Protein AF-A0A6J8D0D2-F1 (afdb_monomer)

Solvent-accessible surface area (backbone atoms only — not comparable to full-atom values): 19415 Å² total; per-residue (Å²): 136,66,62,60,43,76,46,79,57,96,74,31,39,37,37,43,38,50,89,72,22,31,41,38,33,23,39,85,89,65,50,74,74,39,66,35,73,45,71,90,66,38,38,68,46,66,32,66,35,59,50,96,78,53,33,36,35,32,24,18,72,44,24,40,38,39,30,38,71,78,42,77,52,70,49,78,45,41,23,94,81,70,77,41,75,43,37,66,46,58,46,56,42,71,92,75,74,40,79,46,62,59,37,49,76,61,70,66,46,50,72,56,31,11,48,72,39,45,78,69,78,35,92,42,59,27,51,31,31,30,72,77,77,72,39,25,22,23,70,75,53,40,58,52,40,50,69,31,87,92,35,49,85,53,54,70,44,48,41,77,53,52,58,50,52,55,51,52,52,49,50,51,50,52,52,52,53,51,52,54,50,50,52,47,33,52,51,51,57,49,51,57,50,52,52,52,52,50,53,52,54,51,50,43,58,74,69,58,75,58,84,78,68,81,82,76,85,65,88,48,73,67,57,57,50,49,51,51,61,52,40,78,79,38,56,68,46,80,47,80,54,101,88,47,81,46,82,46,78,47,83,76,88,76,86,77,86,75,97,72,83,76,89,75,83,80,78,78,79,76,74,75,73,76,82,77,68,70,95,77,71,74,67,86,79,80,59,90,76,72,48,78,69,44,77,46,76,42,76,88,56,28,35,41,37,36,32,50,74,76,37,28,40,39,37,30,38,81,87,72,48,72,80,49,77,45,70,69,128

Mean predicted aligned error: 17.45 Å

InterPro domains:
  IPR000315 B-box-type zinc finger [PS50119] (109-159)
  IPR011042 Six-bladed beta-propeller, TolB-like [G3DSA:2.120.10.30] (6-117)

Radius of gyration: 27.31 Å; Cα contacts (8 Å, |Δi|>4): 483; chains: 1; bounding box: 76×48×71 Å

pLDDT: mean 71.62, std 21.64, range [24.62, 98.0]

Nearest PDB structures (foldseek):
  8suc-assembly1_A  TM=7.843E-01  e=1.843E-04  Caenorhabditis elegans
  7nyq-assembly1_A  TM=7.906E-01  e=1.247E-03  Drosophila melanogaster
  1q7f-assembly1_A  TM=8.566E-01  e=2.537E-03  Drosophila melanogaster
  5ex7-assembly1_A  TM=8.634E-01  e=9.413E-03  Drosophila melanogaster
  4zlr-assembly1_A  TM=7.670E-01  e=1.050E-02  Drosophila melanogaster

Structure (mmCIF, N/CA/C/O backbone):
data_AF-A0A6J8D0D2-F1
#
_entry.id   AF-A0A6J8D0D2-F1
#
loop_
_atom_site.group_PDB
_atom_site.id
_atom_site.type_symbol
_atom_site.label_atom_id
_atom_site.label_alt_id
_atom_site.label_comp_id
_atom_site.label_asym_id
_atom_site.label_entity_id
_atom_site.label_seq_id
_atom_site.pdbx_PDB_ins_code
_atom_site.Cartn_x
_atom_site.Cartn_y
_atom_site.Cartn_z
_atom_site.occupancy
_atom_site.B_iso_or_equiv
_atom_site.auth_seq_id
_atom_site.auth_comp_id
_atom_site.auth_asym_id
_atom_site.auth_atom_id
_atom_site.pdbx_PDB_model_num
ATOM 1 N N . MET A 1 1 ? 14.704 12.965 14.540 1.00 38.34 1 MET A N 1
ATOM 2 C CA . MET A 1 1 ? 13.527 13.060 13.659 1.00 38.34 1 MET A CA 1
ATOM 3 C C . MET A 1 1 ? 12.861 11.703 13.740 1.00 38.34 1 MET A C 1
ATOM 5 O O . MET A 1 1 ? 13.563 10.720 13.547 1.00 38.34 1 MET A O 1
ATOM 9 N N . ILE A 1 2 ? 11.623 11.641 14.224 1.00 42.44 2 ILE A N 1
ATOM 10 C CA . ILE A 1 2 ? 10.897 10.383 14.420 1.00 42.44 2 ILE A CA 1
ATOM 11 C C . ILE A 1 2 ? 9.867 10.340 13.309 1.00 42.44 2 ILE A C 1
ATOM 13 O O . ILE A 1 2 ? 8.959 11.167 13.318 1.00 42.44 2 ILE A O 1
ATOM 17 N N . ASP A 1 3 ? 10.047 9.419 12.371 1.00 53.81 3 ASP A N 1
ATOM 18 C CA . ASP A 1 3 ? 9.077 9.177 11.314 1.00 53.81 3 ASP A CA 1
ATOM 19 C C . ASP A 1 3 ? 8.077 8.139 11.826 1.00 53.81 3 ASP A C 1
ATOM 21 O O . ASP A 1 3 ? 8.416 6.973 12.041 1.00 53.81 3 ASP A O 1
ATOM 25 N N . LEU A 1 4 ? 6.862 8.601 12.121 1.00 55.66 4 LEU A N 1
ATOM 26 C CA . LEU A 1 4 ? 5.744 7.763 12.547 1.00 55.66 4 LEU A CA 1
ATOM 27 C C . LEU A 1 4 ? 4.745 7.688 11.396 1.00 55.66 4 LEU A C 1
ATOM 29 O O . LEU A 1 4 ? 4.073 8.670 11.083 1.00 55.66 4 LEU A O 1
ATOM 33 N N . GLU A 1 5 ? 4.617 6.506 10.801 1.00 70.19 5 GLU A N 1
ATOM 34 C CA . GLU A 1 5 ? 3.579 6.227 9.817 1.00 70.19 5 GLU A CA 1
ATOM 35 C C . GLU A 1 5 ? 2.438 5.423 10.410 1.00 70.19 5 GLU A C 1
ATOM 37 O O . GLU A 1 5 ? 2.649 4.551 11.255 1.00 70.19 5 GLU A O 1
ATOM 42 N N . TYR A 1 6 ? 1.227 5.703 9.924 1.00 69.38 6 TYR A N 1
ATOM 43 C CA . TYR A 1 6 ? 0.007 5.064 10.388 1.00 69.38 6 TYR A CA 1
ATOM 44 C C . TYR A 1 6 ? -0.839 4.567 9.221 1.00 69.38 6 TYR A C 1
ATOM 46 O O . TYR A 1 6 ? -0.943 5.230 8.189 1.00 69.38 6 TYR A O 1
ATOM 54 N N . LEU A 1 7 ? -1.519 3.440 9.427 1.00 75.25 7 LEU A N 1
ATOM 55 C CA . LEU A 1 7 ? -2.553 2.943 8.524 1.00 75.25 7 LEU A CA 1
ATOM 56 C C . LEU A 1 7 ? -3.766 2.448 9.312 1.00 75.25 7 LEU A C 1
ATOM 58 O O . LEU A 1 7 ? -3.623 1.832 10.369 1.00 75.25 7 LEU A O 1
ATOM 62 N N . CYS A 1 8 ? -4.961 2.703 8.783 1.00 68.81 8 CYS A N 1
ATOM 63 C CA . CYS A 1 8 ? -6.226 2.302 9.385 1.00 68.81 8 CYS A CA 1
ATOM 64 C C . CYS A 1 8 ? -6.958 1.293 8.494 1.00 68.81 8 CYS A C 1
ATOM 66 O O . CYS A 1 8 ? -7.389 1.645 7.398 1.00 68.81 8 CYS A O 1
ATOM 68 N N . ILE A 1 9 ? -7.145 0.066 8.988 1.00 76.31 9 ILE A N 1
ATOM 69 C CA . ILE A 1 9 ? -7.924 -0.999 8.334 1.00 76.31 9 ILE A CA 1
ATOM 70 C C . ILE A 1 9 ? -8.725 -1.746 9.410 1.00 76.31 9 ILE A C 1
ATOM 72 O O . ILE A 1 9 ? -8.215 -1.974 10.502 1.00 76.31 9 ILE A O 1
ATOM 76 N N . GLU A 1 10 ? -9.985 -2.106 9.124 1.00 76.75 10 GLU A N 1
ATOM 77 C CA . GLU A 1 10 ? -10.834 -2.948 10.000 1.00 76.75 10 GLU A CA 1
ATOM 78 C C . GLU A 1 10 ? -10.896 -2.508 11.472 1.00 76.75 10 GLU A C 1
ATOM 80 O O . GLU A 1 10 ? -10.834 -3.306 12.406 1.00 76.75 10 GLU A O 1
ATOM 85 N N . TYR A 1 11 ? -11.032 -1.207 11.690 1.00 83.81 11 TYR A N 1
ATOM 86 C CA . TYR A 1 11 ? -11.075 -0.603 13.019 1.00 83.81 11 TYR A CA 1
ATOM 87 C C . TYR A 1 11 ? -9.807 -0.740 13.874 1.00 83.81 11 TYR A C 1
ATOM 89 O O . TYR A 1 11 ? -9.851 -0.610 15.100 1.00 83.81 11 TYR A O 1
ATOM 97 N N . LYS A 1 12 ? -8.666 -0.981 13.230 1.00 91.06 12 LYS A N 1
ATOM 98 C CA . LYS A 1 12 ? -7.355 -1.047 13.870 1.00 91.06 12 LYS A CA 1
ATOM 99 C C . LYS A 1 12 ? -6.440 0.021 13.300 1.00 91.06 12 LYS A C 1
ATOM 101 O O . LYS A 1 12 ? -6.485 0.325 12.107 1.00 91.06 12 LYS A O 1
ATOM 106 N N . ILE A 1 13 ? -5.590 0.558 14.165 1.00 91.44 13 ILE A N 1
ATOM 107 C CA . ILE A 1 13 ? -4.511 1.470 13.799 1.00 91.44 13 ILE A CA 1
ATOM 108 C C . ILE A 1 13 ? -3.214 0.675 13.841 1.00 91.44 13 ILE A C 1
ATOM 110 O O . ILE A 1 13 ? -2.901 0.051 14.853 1.00 91.44 13 ILE A O 1
ATOM 114 N N . TYR A 1 14 ? -2.448 0.717 12.763 1.00 93.25 14 TYR A N 1
ATOM 115 C CA . TYR A 1 14 ? -1.114 0.137 12.694 1.00 93.25 14 TYR A CA 1
ATOM 116 C C . TYR A 1 14 ? -0.093 1.261 12.645 1.00 93.25 14 TYR A C 1
ATOM 118 O O . TYR A 1 14 ? -0.321 2.234 11.931 1.00 93.25 14 TYR A O 1
ATOM 126 N N . ALA A 1 15 ? 0.997 1.138 13.400 1.00 92.81 15 ALA A N 1
ATOM 127 C CA . ALA A 1 15 ? 2.032 2.160 13.478 1.00 92.81 15 ALA A CA 1
ATOM 128 C C . ALA A 1 15 ? 3.436 1.555 13.476 1.00 92.81 15 ALA A C 1
ATOM 130 O O . ALA A 1 15 ? 3.666 0.519 14.110 1.00 92.81 15 ALA A O 1
ATOM 131 N N . THR A 1 16 ? 4.376 2.232 12.819 1.00 93.94 16 THR A N 1
ATOM 132 C CA . THR A 1 16 ? 5.816 1.954 12.926 1.00 93.94 16 THR A CA 1
ATOM 133 C C . THR A 1 16 ? 6.474 2.945 13.873 1.00 93.94 16 THR A C 1
ATOM 135 O O . THR A 1 16 ? 6.308 4.150 13.714 1.00 93.94 16 THR A O 1
ATOM 138 N N . ASP A 1 17 ? 7.267 2.452 14.816 1.00 91.25 17 ASP A N 1
ATOM 139 C CA . ASP A 1 17 ? 8.085 3.267 15.706 1.00 91.25 17 ASP A CA 1
ATOM 140 C C . ASP A 1 17 ? 9.564 3.049 15.384 1.00 91.25 17 ASP A C 1
ATOM 142 O O . ASP A 1 17 ? 10.173 2.060 15.797 1.00 91.25 17 ASP A O 1
ATOM 146 N N . TYR A 1 18 ? 10.130 3.998 14.635 1.00 87.06 18 TYR A N 1
ATOM 147 C CA . TYR A 1 18 ? 11.541 4.003 14.252 1.00 87.06 18 TYR A CA 1
ATOM 148 C C . TYR A 1 18 ? 12.486 4.035 15.462 1.00 87.06 18 TYR A C 1
ATOM 150 O O . TYR A 1 18 ? 13.587 3.506 15.393 1.00 87.06 18 TYR A O 1
ATOM 158 N N . SER A 1 19 ? 12.098 4.682 16.567 1.00 87.75 19 SER A N 1
ATOM 159 C CA . SER A 1 19 ? 13.010 4.865 17.710 1.00 87.75 19 SER A CA 1
ATOM 160 C C . SER A 1 19 ? 13.153 3.598 18.544 1.00 87.75 19 SER A C 1
ATOM 162 O O . SER A 1 19 ? 14.180 3.396 19.184 1.00 87.75 19 SER A O 1
ATOM 164 N N . ASN A 1 20 ? 12.105 2.780 18.555 1.00 90.81 20 ASN A N 1
ATOM 165 C CA . ASN A 1 20 ? 12.001 1.583 19.377 1.00 90.81 20 ASN A CA 1
ATOM 166 C C . ASN A 1 20 ? 12.073 0.283 18.558 1.00 90.81 20 ASN A C 1
ATOM 168 O O . ASN A 1 20 ? 11.777 -0.779 19.115 1.00 90.81 20 ASN A O 1
ATOM 172 N N . ASP A 1 21 ? 12.397 0.376 17.260 1.00 92.94 21 ASP A N 1
ATOM 173 C CA . ASP A 1 21 ? 12.402 -0.729 16.294 1.00 92.94 21 ASP A CA 1
ATOM 174 C C . ASP A 1 21 ? 11.161 -1.626 16.463 1.00 92.94 21 ASP A C 1
ATOM 176 O O . ASP A 1 21 ? 11.255 -2.840 16.679 1.00 92.94 21 ASP A O 1
ATOM 180 N N . ALA A 1 22 ? 9.975 -1.005 16.454 1.00 95.44 22 ALA A N 1
ATOM 181 C CA . ALA A 1 22 ? 8.720 -1.669 16.793 1.00 95.44 22 ALA A CA 1
ATOM 182 C C . ALA A 1 22 ? 7.611 -1.400 15.773 1.00 95.44 22 ALA A C 1
ATOM 184 O O . ALA A 1 22 ? 7.497 -0.316 15.205 1.00 95.44 22 ALA A O 1
ATOM 185 N N . VAL A 1 23 ? 6.734 -2.387 15.599 1.00 95.94 23 VAL A N 1
ATOM 186 C CA . VAL A 1 23 ? 5.464 -2.238 14.880 1.00 95.94 23 VAL A CA 1
ATOM 187 C C . VAL A 1 23 ? 4.342 -2.570 15.846 1.00 95.94 23 VAL A C 1
ATOM 189 O O . VAL A 1 23 ? 4.360 -3.624 16.484 1.00 95.94 23 VAL A O 1
ATOM 192 N N . SER A 1 24 ? 3.369 -1.679 15.973 1.00 95.69 24 SER A N 1
ATOM 193 C CA . SER A 1 24 ? 2.295 -1.809 16.955 1.00 95.69 24 SER A CA 1
ATOM 194 C C . SER A 1 24 ? 0.933 -1.757 16.277 1.00 95.69 24 SER A C 1
ATOM 196 O O . SER A 1 24 ? 0.727 -1.003 15.327 1.00 95.69 24 SER A O 1
ATOM 198 N N . CYS A 1 25 ? -0.008 -2.542 16.793 1.00 95.50 25 CYS A N 1
ATOM 199 C CA . CYS A 1 25 ? -1.412 -2.498 16.415 1.00 95.50 25 CYS A CA 1
ATOM 200 C C . CYS A 1 25 ? -2.242 -2.030 17.608 1.00 95.50 25 CYS A C 1
ATOM 202 O O . CYS A 1 25 ? -2.084 -2.537 18.721 1.00 95.50 25 CYS A O 1
ATOM 204 N N . TYR A 1 26 ? -3.145 -1.088 17.371 1.00 92.81 26 TYR A N 1
ATOM 205 C CA . TYR A 1 26 ? -4.005 -0.480 18.372 1.00 92.81 26 TYR A CA 1
ATOM 206 C C . TYR A 1 26 ? -5.471 -0.587 17.961 1.00 92.81 26 TYR A C 1
ATOM 208 O O . TYR A 1 26 ? -5.818 -0.623 16.782 1.00 92.81 26 TYR A O 1
ATOM 216 N N . THR A 1 27 ? -6.334 -0.579 18.965 1.00 90.25 27 THR A N 1
ATOM 217 C CA . THR A 1 27 ? -7.742 -0.189 18.822 1.00 90.25 27 THR A CA 1
ATOM 218 C C . THR A 1 27 ? -7.864 1.318 18.571 1.00 90.25 27 THR A C 1
ATOM 220 O O . THR A 1 27 ? -6.919 2.070 18.826 1.00 90.25 27 THR A O 1
ATOM 223 N N . PHE A 1 28 ? -9.035 1.790 18.138 1.00 82.88 28 PHE A N 1
ATOM 224 C CA . PHE A 1 28 ? -9.296 3.230 18.013 1.00 82.88 28 PHE A CA 1
ATOM 225 C C . PHE A 1 28 ? -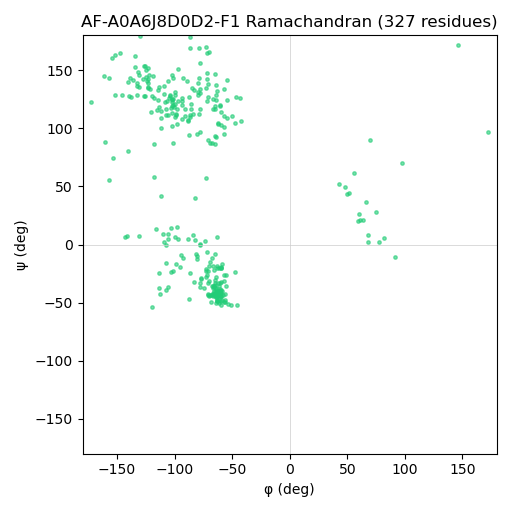9.302 3.981 19.343 1.00 82.88 28 PHE A C 1
ATOM 227 O O . PHE A 1 28 ? -9.049 5.182 19.370 1.00 82.88 28 PHE A O 1
ATOM 234 N N . GLU A 1 29 ? -9.533 3.280 20.449 1.00 86.12 29 GLU A N 1
ATOM 235 C CA . GLU A 1 29 ? -9.423 3.834 21.795 1.00 86.12 29 GLU A CA 1
ATOM 236 C C . GLU A 1 29 ? -7.959 3.954 22.257 1.00 86.12 29 GLU A C 1
ATOM 238 O O . GLU A 1 29 ? -7.705 4.395 23.379 1.00 86.12 29 GLU A O 1
ATOM 243 N N . GLY A 1 30 ? -6.991 3.559 21.420 1.00 83.31 30 GLY A N 1
ATOM 244 C CA . GLY A 1 30 ? -5.557 3.617 21.703 1.00 83.31 30 GLY A CA 1
ATOM 245 C C . GLY A 1 30 ? -5.032 2.451 22.543 1.00 83.31 30 GLY A C 1
ATOM 246 O O . GLY A 1 30 ? -3.860 2.435 22.914 1.00 83.31 30 GLY A O 1
ATOM 247 N N . LYS A 1 31 ? -5.859 1.440 22.843 1.00 91.38 31 LYS A N 1
ATOM 248 C CA . LYS A 1 31 ? -5.394 0.215 23.510 1.00 91.38 31 LYS A CA 1
ATOM 249 C C . LYS A 1 31 ? -4.545 -0.611 22.546 1.00 91.38 31 LYS A C 1
ATOM 251 O O . LYS A 1 31 ? -5.027 -0.959 21.469 1.00 91.38 31 LYS A O 1
ATOM 256 N N . ILE A 1 32 ? -3.332 -0.970 22.967 1.00 94.25 32 ILE A N 1
ATOM 257 C CA . ILE A 1 32 ? -2.440 -1.876 22.231 1.00 94.25 32 ILE A CA 1
ATOM 258 C C . ILE A 1 32 ? -3.086 -3.265 22.149 1.00 94.25 32 ILE A C 1
ATOM 260 O O . ILE A 1 32 ? -3.428 -3.862 23.171 1.00 94.25 32 ILE A O 1
ATOM 264 N N . LEU A 1 33 ? -3.248 -3.772 20.928 1.00 95.31 33 LEU A N 1
ATOM 265 C CA . LEU A 1 33 ? -3.683 -5.139 20.640 1.00 95.31 33 LEU A CA 1
ATOM 266 C C . LEU A 1 33 ? -2.487 -6.090 20.594 1.00 95.31 33 LEU A C 1
ATOM 268 O O . LEU A 1 33 ? -2.514 -7.149 21.218 1.00 95.31 33 LEU A O 1
ATOM 272 N N . TRP A 1 34 ? -1.433 -5.694 19.884 1.00 97.38 34 TRP A N 1
ATOM 273 C CA . TRP A 1 34 ? -0.153 -6.391 19.862 1.00 97.38 34 TRP A CA 1
ATOM 274 C C . TRP A 1 34 ? 0.978 -5.430 19.508 1.00 97.38 34 TRP A C 1
ATOM 276 O O . TRP A 1 34 ? 0.760 -4.364 18.930 1.00 97.38 34 TRP A O 1
ATOM 286 N N . GLN A 1 35 ? 2.198 -5.834 19.852 1.00 96.75 35 GLN A N 1
ATOM 287 C CA . GLN A 1 35 ? 3.420 -5.134 19.492 1.00 96.75 35 GLN A CA 1
ATOM 288 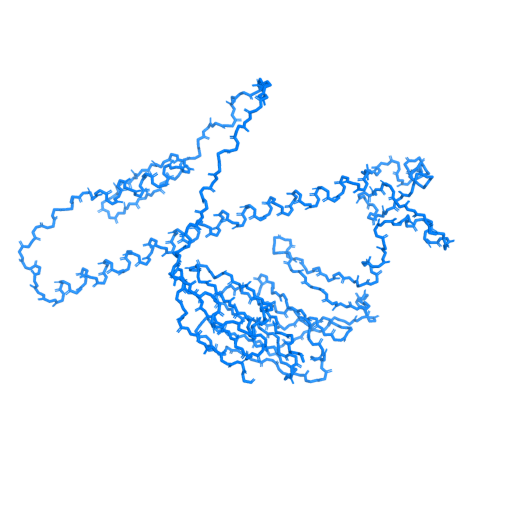C C . GLN A 1 35 ? 4.470 -6.159 19.066 1.00 96.75 35 GLN A C 1
ATOM 290 O O . GLN A 1 35 ? 4.756 -7.105 19.798 1.00 96.75 35 GLN A O 1
ATOM 295 N N . PHE A 1 36 ? 5.034 -5.958 17.881 1.00 96.88 36 PHE A N 1
ATOM 296 C CA . PHE A 1 36 ? 6.119 -6.754 17.336 1.00 96.88 36 PHE A CA 1
ATOM 297 C C . PHE A 1 36 ? 7.429 -5.977 17.485 1.00 96.88 36 PHE A C 1
ATOM 299 O O . PHE A 1 36 ? 7.538 -4.846 17.009 1.00 96.88 36 PHE A O 1
ATOM 306 N N . ARG A 1 37 ? 8.411 -6.581 18.163 1.00 96.12 37 ARG A N 1
ATOM 307 C CA . ARG A 1 37 ? 9.757 -6.026 18.365 1.00 96.12 37 ARG A CA 1
ATOM 308 C C . ARG A 1 37 ? 10.795 -7.036 17.916 1.00 96.12 37 ARG A C 1
ATOM 310 O O . ARG A 1 37 ? 10.768 -8.187 18.349 1.00 96.12 37 ARG A O 1
ATOM 317 N N . ASN A 1 38 ? 11.705 -6.594 17.060 1.00 92.31 38 ASN A N 1
ATOM 318 C CA . ASN A 1 38 ? 12.847 -7.376 16.618 1.00 92.31 38 ASN A CA 1
ATOM 319 C C . ASN A 1 38 ? 13.925 -6.448 16.041 1.00 92.31 38 ASN A C 1
ATOM 321 O O . ASN A 1 38 ? 13.974 -6.223 14.833 1.00 92.31 38 ASN A O 1
ATOM 325 N N . GLU A 1 39 ? 14.806 -5.952 16.909 1.00 87.38 39 GLU A N 1
ATOM 326 C CA . GLU A 1 39 ? 15.893 -5.009 16.578 1.00 87.38 39 GLU A CA 1
ATOM 327 C C . GLU A 1 39 ? 16.823 -5.512 15.460 1.00 87.38 39 GLU A C 1
ATOM 329 O O . GLU A 1 39 ? 17.449 -4.735 14.737 1.00 87.38 39 GLU A O 1
ATOM 334 N N . SER A 1 40 ? 16.932 -6.833 15.282 1.00 89.38 40 SER A N 1
ATOM 335 C CA . SER A 1 40 ? 17.797 -7.393 14.241 1.00 89.38 40 SER A CA 1
ATOM 336 C C . SER A 1 40 ? 17.234 -7.195 12.830 1.00 89.38 40 SER A C 1
ATOM 338 O O . SER A 1 40 ? 18.016 -7.078 11.886 1.00 89.38 40 SER A O 1
ATOM 340 N N . ILE A 1 41 ? 15.906 -7.114 12.695 1.00 91.12 41 ILE A N 1
ATOM 341 C CA . ILE A 1 41 ? 15.201 -7.098 11.404 1.00 91.12 41 ILE A CA 1
ATOM 342 C C . ILE A 1 41 ? 14.525 -5.745 11.156 1.00 91.12 41 ILE A C 1
ATOM 344 O O . ILE A 1 41 ? 14.545 -5.247 10.036 1.00 91.12 41 ILE A O 1
ATOM 348 N N . LEU A 1 42 ? 13.970 -5.113 12.193 1.00 91.44 42 LEU A N 1
ATOM 349 C CA . LEU A 1 42 ? 13.217 -3.857 12.105 1.00 91.44 42 LEU A CA 1
ATOM 350 C C . LEU A 1 42 ? 14.122 -2.617 12.068 1.00 91.44 42 LEU A C 1
ATOM 352 O O . LEU A 1 42 ? 13.814 -1.602 12.678 1.00 91.44 42 LEU A O 1
ATOM 356 N N . LYS A 1 43 ? 15.240 -2.679 11.342 1.00 89.12 43 LYS A N 1
ATOM 357 C CA . LYS A 1 43 ? 16.155 -1.540 11.223 1.00 89.12 43 LYS A CA 1
ATOM 358 C C . LYS A 1 43 ? 15.629 -0.542 10.210 1.00 89.12 43 LYS A C 1
ATOM 360 O O . LYS A 1 43 ? 15.391 -0.907 9.061 1.00 89.12 43 LYS A O 1
ATOM 365 N N . CYS A 1 44 ? 15.548 0.720 10.611 1.00 87.06 44 CYS A N 1
ATOM 366 C CA . CYS A 1 44 ? 15.111 1.820 9.757 1.00 87.06 44 CYS A CA 1
ATOM 367 C C . CYS A 1 44 ? 13.728 1.579 9.139 1.00 87.06 44 CYS A C 1
ATOM 369 O O . CYS A 1 44 ? 13.609 1.493 7.920 1.00 87.06 44 CYS A O 1
ATOM 371 N N . LEU A 1 45 ? 12.697 1.449 9.977 1.00 88.44 45 LEU A N 1
ATOM 372 C CA . LEU A 1 45 ? 11.315 1.349 9.503 1.00 88.44 45 LEU A CA 1
ATOM 373 C C . LEU A 1 45 ? 10.893 2.643 8.805 1.00 88.44 45 LEU A C 1
ATOM 375 O O . LEU A 1 45 ? 11.065 3.719 9.373 1.00 88.44 45 LEU A O 1
ATOM 379 N N . ILE A 1 46 ? 10.361 2.539 7.584 1.00 88.19 46 ILE A N 1
ATOM 380 C CA . ILE A 1 46 ? 9.989 3.723 6.788 1.00 88.19 46 ILE A CA 1
ATOM 381 C C . ILE A 1 46 ? 8.500 3.730 6.466 1.00 88.19 46 ILE A C 1
ATOM 383 O O . ILE A 1 46 ? 7.839 4.731 6.720 1.00 88.19 46 ILE A O 1
ATOM 387 N N . ARG A 1 47 ? 7.984 2.642 5.877 1.00 92.81 47 ARG A N 1
ATOM 388 C CA . ARG A 1 47 ? 6.607 2.559 5.377 1.00 92.81 47 ARG A CA 1
ATOM 389 C C . ARG A 1 47 ? 5.841 1.380 5.917 1.00 92.81 47 ARG A C 1
ATOM 391 O O . ARG A 1 47 ? 6.434 0.339 6.193 1.00 92.81 47 ARG A O 1
ATOM 398 N N . ILE A 1 48 ? 4.520 1.532 5.972 1.00 95.44 48 ILE A N 1
ATOM 399 C CA . ILE A 1 48 ? 3.582 0.486 6.375 1.00 95.44 48 ILE A CA 1
ATOM 400 C C . ILE A 1 48 ? 2.418 0.343 5.384 1.00 95.44 48 ILE A C 1
ATOM 402 O O . ILE A 1 48 ? 1.814 1.326 4.966 1.00 95.44 48 ILE A O 1
ATOM 406 N N . ALA A 1 49 ? 2.065 -0.894 5.029 1.00 95.75 49 ALA A N 1
ATOM 407 C CA . ALA A 1 49 ? 0.785 -1.224 4.405 1.00 95.75 49 ALA A CA 1
ATOM 408 C C . ALA A 1 49 ? 0.162 -2.453 5.065 1.00 95.75 49 ALA A C 1
ATOM 410 O O . ALA A 1 49 ? 0.845 -3.223 5.734 1.00 95.75 49 ALA A O 1
ATOM 411 N N . VAL A 1 50 ? -1.135 -2.657 4.867 1.00 95.75 50 VAL A N 1
ATOM 412 C CA . VAL A 1 50 ? -1.856 -3.813 5.403 1.00 95.75 50 VAL A CA 1
ATOM 413 C C . VAL A 1 50 ? -2.706 -4.420 4.293 1.00 95.75 50 VAL A C 1
ATOM 415 O O . VAL A 1 50 ? -3.310 -3.681 3.513 1.00 95.75 50 VAL A O 1
ATOM 418 N N . ASP A 1 51 ? -2.706 -5.750 4.190 1.00 95.00 51 ASP A N 1
ATOM 419 C CA . ASP A 1 51 ? -3.506 -6.466 3.194 1.00 95.00 51 ASP A CA 1
ATOM 420 C C . ASP A 1 51 ? -4.941 -6.772 3.652 1.00 95.00 51 ASP A C 1
ATOM 422 O O . ASP A 1 51 ? -5.348 -6.484 4.778 1.00 95.00 51 ASP A O 1
ATOM 426 N N . ASN A 1 52 ? -5.716 -7.399 2.763 1.00 90.25 52 ASN A N 1
ATOM 427 C CA . ASN A 1 52 ? -7.093 -7.816 3.039 1.00 90.25 52 ASN A CA 1
ATOM 428 C C . ASN A 1 52 ? -7.204 -8.936 4.095 1.00 90.25 52 ASN A C 1
ATOM 430 O O . ASN A 1 52 ? -8.306 -9.233 4.538 1.00 90.25 52 ASN A O 1
ATOM 434 N N . ASN A 1 53 ? -6.096 -9.582 4.471 1.00 94.25 53 ASN A N 1
ATOM 435 C CA . ASN A 1 53 ? -6.044 -10.616 5.507 1.00 94.25 53 ASN A CA 1
ATOM 436 C C . ASN A 1 53 ? -5.461 -10.072 6.823 1.00 94.25 53 ASN A C 1
ATOM 438 O O . ASN A 1 53 ? -5.065 -10.853 7.688 1.00 94.25 53 ASN A O 1
ATOM 442 N N . SER A 1 54 ? -5.365 -8.745 6.954 1.00 94.81 54 SER A N 1
ATOM 443 C CA . SER A 1 54 ? -4.742 -8.040 8.074 1.00 94.81 54 SER A CA 1
ATOM 444 C C . SER A 1 54 ? -3.245 -8.348 8.282 1.00 94.81 54 SER A C 1
ATOM 446 O O . SER A 1 54 ? -2.731 -8.135 9.386 1.00 94.81 54 SER A O 1
ATOM 448 N N . ASN A 1 55 ? -2.530 -8.848 7.267 1.00 97.25 55 ASN A N 1
ATOM 449 C CA . ASN A 1 55 ? -1.071 -8.941 7.298 1.00 97.25 55 ASN A CA 1
ATOM 450 C C . ASN A 1 55 ? -0.477 -7.541 7.154 1.00 97.25 55 ASN A C 1
ATOM 452 O O . ASN A 1 55 ? -0.882 -6.775 6.281 1.00 97.25 55 ASN A O 1
ATOM 456 N N . VAL A 1 56 ? 0.507 -7.222 7.986 1.00 97.06 56 VAL A N 1
ATOM 457 C CA . VAL A 1 56 ? 1.154 -5.913 8.035 1.00 97.06 56 VAL A CA 1
ATOM 458 C C . VAL A 1 56 ? 2.501 -5.989 7.338 1.00 97.06 56 VAL A C 1
ATOM 460 O O . VAL A 1 56 ? 3.384 -6.729 7.757 1.00 97.06 56 VAL A O 1
ATOM 463 N N . TYR A 1 57 ? 2.672 -5.203 6.291 1.00 97.06 57 TYR A N 1
ATOM 464 C CA . TYR A 1 57 ? 3.905 -5.091 5.534 1.00 97.06 57 TYR A CA 1
ATOM 465 C C . TYR A 1 57 ? 4.625 -3.822 5.942 1.00 97.06 57 TYR A C 1
ATOM 467 O O . TYR A 1 57 ? 4.054 -2.740 5.845 1.00 97.06 57 TYR A O 1
ATOM 475 N N . VAL A 1 58 ? 5.877 -3.947 6.362 1.00 96.12 58 VAL A N 1
ATOM 476 C CA . VAL A 1 58 ? 6.726 -2.800 6.678 1.00 96.12 58 VAL A CA 1
ATOM 477 C C . VAL A 1 58 ? 7.999 -2.829 5.856 1.00 96.12 58 VAL A C 1
ATOM 479 O O . VAL A 1 58 ? 8.591 -3.892 5.655 1.00 96.12 58 VAL A O 1
ATOM 482 N N . THR A 1 59 ? 8.425 -1.668 5.370 1.00 94.44 59 THR A N 1
ATOM 483 C CA . THR A 1 59 ? 9.758 -1.531 4.785 1.00 94.44 59 THR A CA 1
ATOM 484 C C . THR A 1 59 ? 10.781 -1.306 5.883 1.00 94.44 59 THR A C 1
ATOM 486 O O . THR A 1 59 ? 10.588 -0.475 6.770 1.00 94.44 59 THR A O 1
ATOM 489 N N . ALA A 1 60 ? 11.875 -2.052 5.803 1.00 93.25 60 ALA A N 1
ATOM 490 C CA . ALA A 1 60 ? 13.047 -1.918 6.652 1.00 93.25 60 ALA A CA 1
ATOM 491 C C . ALA A 1 60 ? 14.300 -1.861 5.764 1.00 93.25 60 ALA A C 1
ATOM 493 O O . ALA A 1 60 ? 14.227 -1.947 4.534 1.00 93.25 60 ALA A O 1
ATOM 494 N N . TYR A 1 61 ? 15.477 -1.719 6.370 1.00 89.88 61 TYR A N 1
ATOM 495 C CA . TYR A 1 61 ? 16.739 -1.646 5.642 1.00 89.88 61 TYR A CA 1
ATOM 496 C C . TYR A 1 61 ? 16.926 -2.863 4.715 1.00 89.88 61 TYR A C 1
ATOM 498 O O . TYR A 1 61 ? 17.172 -3.979 5.174 1.00 89.88 61 TYR A O 1
ATOM 506 N N . LYS A 1 62 ? 16.824 -2.629 3.396 1.00 89.94 62 LYS A N 1
ATOM 507 C CA . LYS A 1 62 ? 16.987 -3.625 2.314 1.00 89.94 62 LYS A CA 1
ATOM 508 C C . LYS A 1 62 ? 16.024 -4.819 2.359 1.00 89.94 62 LYS A C 1
ATOM 510 O O . LYS A 1 62 ? 16.309 -5.863 1.768 1.00 89.94 62 LYS A O 1
ATOM 515 N N . CYS A 1 63 ? 14.895 -4.699 3.048 1.00 93.81 63 CYS A N 1
ATOM 516 C CA . CYS A 1 63 ? 13.905 -5.766 3.083 1.00 93.81 63 CYS A CA 1
ATOM 517 C C . CYS A 1 63 ? 12.486 -5.242 3.303 1.00 93.81 63 CYS A C 1
ATOM 519 O O . CYS A 1 63 ? 12.265 -4.1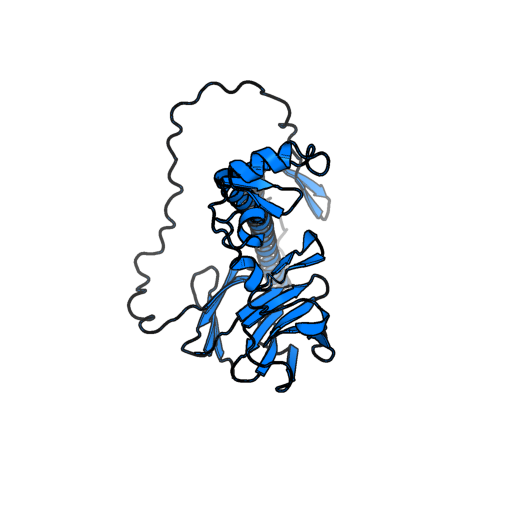10 3.734 1.00 93.81 63 CYS A O 1
ATOM 521 N N . VAL A 1 64 ? 11.518 -6.102 3.005 1.00 95.50 64 VAL A N 1
ATOM 522 C CA . VAL A 1 64 ? 10.123 -5.933 3.409 1.00 95.50 64 VAL A CA 1
ATOM 523 C C . VAL A 1 64 ? 9.785 -7.039 4.392 1.00 95.50 64 VAL A C 1
ATOM 525 O O . VAL A 1 64 ? 10.127 -8.200 4.173 1.00 95.50 64 VAL A O 1
ATOM 528 N N . ILE A 1 65 ? 9.107 -6.697 5.478 1.00 96.69 65 ILE A N 1
ATOM 529 C CA . ILE A 1 65 ? 8.715 -7.648 6.515 1.00 96.69 65 ILE A CA 1
ATOM 530 C C . ILE A 1 65 ? 7.196 -7.725 6.520 1.00 96.69 65 ILE A C 1
ATOM 532 O O . ILE A 1 65 ? 6.524 -6.713 6.668 1.00 96.69 65 ILE A O 1
ATOM 536 N N . CYS A 1 66 ? 6.663 -8.930 6.366 1.00 97.38 66 CYS A N 1
ATOM 537 C CA . CYS A 1 66 ? 5.248 -9.238 6.511 1.00 97.38 66 CYS A CA 1
ATOM 538 C C . CYS A 1 66 ? 5.011 -9.835 7.897 1.00 97.38 66 CYS A C 1
ATOM 540 O O . CYS A 1 66 ? 5.420 -10.965 8.160 1.00 97.38 66 CYS A O 1
ATOM 542 N N . ILE A 1 67 ? 4.352 -9.089 8.771 1.00 98.00 67 ILE 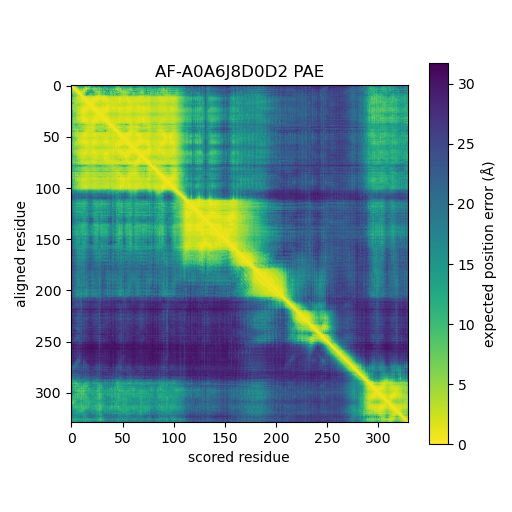A N 1
ATOM 543 C CA . ILE A 1 67 ? 3.929 -9.497 10.108 1.00 98.00 67 ILE A CA 1
ATOM 544 C C . ILE A 1 67 ? 2.491 -10.012 10.001 1.00 98.00 67 ILE A C 1
ATOM 546 O O . ILE A 1 67 ? 1.615 -9.327 9.476 1.00 98.00 67 ILE A O 1
ATOM 550 N N . TYR A 1 68 ? 2.243 -11.227 10.481 1.00 97.06 68 TYR A N 1
ATOM 551 C CA . TYR A 1 68 ? 0.905 -11.824 10.444 1.00 97.06 68 TYR A CA 1
ATOM 552 C C . TYR A 1 68 ? -0.041 -11.147 11.457 1.00 97.06 68 TYR A C 1
ATOM 554 O O . TYR A 1 68 ? 0.427 -10.476 12.380 1.00 97.06 68 TYR A O 1
ATOM 562 N N . PRO A 1 69 ? -1.372 -11.341 11.354 1.00 95.31 69 PRO A N 1
ATOM 563 C CA . PRO A 1 69 ? -2.357 -10.578 12.128 1.00 95.31 69 PRO A CA 1
ATOM 564 C C . PRO A 1 69 ? -2.243 -10.731 13.649 1.00 95.31 69 PRO A C 1
ATOM 566 O O . PRO A 1 69 ? -2.760 -9.897 14.392 1.00 95.31 69 PRO A O 1
ATOM 569 N N . ASP A 1 70 ? -1.589 -11.803 14.110 1.00 94.94 70 ASP A N 1
ATOM 570 C CA . ASP A 1 70 ? -1.339 -12.079 15.525 1.00 94.94 70 ASP A CA 1
ATOM 571 C C . ASP A 1 70 ? -0.151 -11.296 16.109 1.00 94.94 70 ASP A C 1
ATOM 573 O O . ASP A 1 70 ? 0.051 -11.324 17.324 1.00 94.94 70 ASP A O 1
ATOM 577 N N . GLY A 1 71 ? 0.641 -10.625 15.265 1.00 94.25 71 GLY A N 1
ATOM 578 C CA . GLY A 1 71 ? 1.846 -9.901 15.662 1.00 94.25 71 GLY A CA 1
ATOM 579 C C . GLY A 1 71 ? 2.993 -10.796 16.145 1.00 94.25 71 GLY A C 1
ATOM 580 O O . GLY A 1 71 ? 3.969 -10.280 16.683 1.00 94.25 71 GLY A O 1
ATOM 581 N N . LYS A 1 72 ? 2.892 -12.127 16.010 1.00 94.00 72 LYS A N 1
ATOM 582 C CA . LYS A 1 72 ? 3.873 -13.095 16.543 1.00 94.00 72 LYS A CA 1
ATOM 583 C C . LYS A 1 72 ? 4.715 -13.730 15.455 1.00 94.00 72 LYS A C 1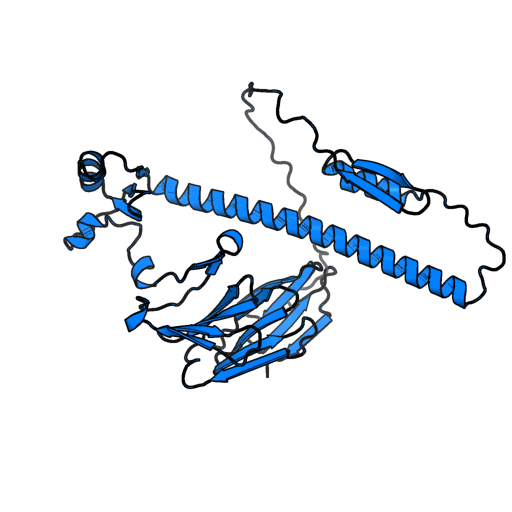
ATOM 585 O O . LYS A 1 72 ? 5.899 -13.991 15.661 1.00 94.00 72 LYS A O 1
ATOM 590 N N . LYS A 1 73 ? 4.099 -14.033 14.316 1.00 95.94 73 LYS A N 1
ATOM 591 C CA . LYS A 1 73 ? 4.792 -14.614 13.167 1.00 95.94 73 LYS A CA 1
ATOM 592 C C . LYS A 1 73 ? 5.152 -13.515 12.180 1.00 95.94 73 LYS A C 1
ATOM 594 O O . LYS A 1 73 ? 4.415 -12.543 12.025 1.00 95.94 73 LYS A O 1
ATOM 599 N N . PHE A 1 74 ? 6.230 -13.728 11.437 1.00 97.12 74 PHE A N 1
ATOM 600 C CA . PHE A 1 74 ? 6.592 -12.856 10.330 1.00 97.12 74 PHE A CA 1
ATOM 601 C C . PHE A 1 74 ? 7.290 -13.630 9.208 1.00 97.12 74 PHE A C 1
ATOM 603 O O . PHE A 1 74 ? 7.737 -14.765 9.392 1.00 97.12 74 PHE A O 1
ATOM 610 N N . LYS A 1 75 ? 7.368 -13.002 8.039 1.00 96.88 75 LYS A N 1
ATOM 611 C CA . LYS A 1 75 ? 8.155 -13.428 6.883 1.00 96.88 75 LYS A CA 1
ATOM 612 C C . LYS A 1 75 ? 8.937 -12.225 6.361 1.00 96.88 75 LYS A C 1
ATOM 614 O O . LYS A 1 75 ? 8.380 -11.135 6.279 1.00 96.88 75 LYS A O 1
ATOM 619 N N . THR A 1 76 ? 10.189 -12.433 5.979 1.00 95.81 76 THR A N 1
ATOM 620 C CA . THR A 1 76 ? 11.034 -11.391 5.380 1.00 95.81 76 THR A CA 1
ATOM 621 C C . THR A 1 76 ? 11.187 -11.641 3.883 1.00 95.81 76 THR A C 1
ATOM 623 O O . THR A 1 76 ? 11.330 -12.789 3.463 1.00 95.81 76 THR A O 1
ATOM 626 N N . PHE A 1 77 ? 11.157 -10.562 3.107 1.00 93.94 77 PHE A N 1
ATOM 627 C CA . PHE A 1 77 ? 11.501 -10.506 1.691 1.00 93.94 77 PHE A CA 1
ATOM 628 C C . PHE A 1 77 ? 12.784 -9.684 1.561 1.00 93.94 77 PHE A C 1
ATOM 630 O O . PHE A 1 77 ? 12.808 -8.508 1.928 1.00 93.94 77 PHE A O 1
ATOM 637 N N . GLU A 1 78 ? 13.868 -10.312 1.123 1.00 90.00 78 GLU A N 1
ATOM 638 C CA . GLU A 1 78 ? 15.218 -9.750 1.142 1.00 90.00 78 GLU A CA 1
ATOM 639 C C . GLU A 1 78 ? 15.638 -9.246 -0.234 1.00 90.00 78 GLU A C 1
ATOM 641 O O . GLU A 1 78 ? 15.409 -9.901 -1.249 1.00 90.00 78 GLU A O 1
ATOM 646 N N . ALA A 1 79 ? 16.376 -8.137 -0.250 1.00 79.31 79 ALA A N 1
ATOM 647 C CA . ALA A 1 79 ? 16.947 -7.553 -1.456 1.00 79.31 79 ALA A CA 1
ATOM 648 C C . ALA A 1 79 ? 17.630 -8.555 -2.402 1.00 79.31 79 ALA A C 1
ATOM 650 O O . ALA A 1 79 ? 17.305 -8.645 -3.585 1.00 79.31 79 ALA A O 1
ATOM 651 N N . SER A 1 80 ? 18.547 -9.361 -1.868 1.00 79.56 80 SER A N 1
ATOM 652 C CA . SER A 1 80 ? 19.378 -10.266 -2.667 1.00 79.56 80 SER A CA 1
ATOM 653 C C . SER A 1 80 ? 18.637 -11.481 -3.228 1.00 79.56 80 SER A C 1
ATOM 655 O O . SER A 1 80 ? 19.126 -12.084 -4.181 1.00 79.56 80 SER A O 1
ATOM 657 N N . LYS A 1 81 ? 17.496 -11.863 -2.645 1.00 88.00 81 LYS A N 1
ATOM 658 C CA . LYS A 1 81 ? 16.744 -13.067 -3.037 1.00 88.00 81 LYS A CA 1
ATOM 659 C C . LYS A 1 81 ? 15.479 -12.737 -3.812 1.00 88.00 81 LYS A C 1
ATOM 661 O O . LYS A 1 81 ? 15.138 -13.459 -4.742 1.00 88.00 81 LYS A O 1
ATOM 666 N N . ASP A 1 82 ? 14.815 -11.651 -3.433 1.00 88.00 82 ASP A N 1
ATOM 667 C CA . ASP A 1 82 ? 13.502 -11.267 -3.947 1.00 88.00 82 ASP A CA 1
ATOM 668 C C . ASP A 1 82 ? 13.575 -10.088 -4.934 1.00 88.00 82 ASP A C 1
ATOM 670 O O . ASP A 1 82 ? 12.544 -9.613 -5.403 1.00 88.00 82 ASP A O 1
ATOM 674 N N . GLY A 1 83 ? 14.783 -9.621 -5.278 1.00 84.81 83 GLY A N 1
ATOM 675 C CA . GLY A 1 83 ? 14.994 -8.590 -6.299 1.00 84.81 83 GLY A CA 1
ATOM 676 C C . GLY A 1 83 ? 14.625 -7.174 -5.852 1.00 84.81 83 GLY A C 1
ATOM 677 O O . GLY A 1 83 ? 14.247 -6.355 -6.683 1.00 84.81 83 GLY A O 1
ATOM 678 N N . LEU A 1 84 ? 14.713 -6.886 -4.552 1.00 85.50 84 LEU A N 1
ATOM 679 C CA . LEU A 1 84 ? 14.548 -5.532 -4.010 1.00 85.50 84 LEU A CA 1
ATOM 680 C C . LEU A 1 84 ? 15.936 -4.873 -3.915 1.00 85.50 84 LEU A C 1
ATOM 682 O O . LEU A 1 84 ? 16.895 -5.553 -3.569 1.00 85.50 84 LEU A O 1
ATOM 686 N N . SER A 1 85 ? 16.097 -3.574 -4.169 1.00 82.44 85 SER A N 1
ATOM 687 C CA . SER A 1 85 ? 17.393 -2.901 -3.944 1.00 82.44 85 SER A CA 1
ATOM 688 C C . SER A 1 85 ? 17.326 -1.881 -2.805 1.00 82.44 85 SER A C 1
ATOM 690 O O . SER A 1 85 ? 18.192 -1.889 -1.924 1.00 82.44 85 SER A O 1
ATOM 692 N N . ASP A 1 86 ? 16.259 -1.080 -2.743 1.00 85.12 86 ASP A N 1
ATOM 693 C CA . ASP A 1 86 ? 16.034 -0.076 -1.691 1.00 85.12 86 ASP A CA 1
ATOM 694 C C . ASP A 1 86 ? 14.522 0.182 -1.508 1.00 85.12 86 ASP A C 1
ATOM 696 O O . ASP A 1 86 ? 14.006 1.208 -1.967 1.00 85.12 86 ASP A O 1
ATOM 700 N N . PRO A 1 87 ? 13.772 -0.749 -0.878 1.00 87.94 87 PRO A N 1
ATOM 701 C CA . PRO A 1 87 ? 12.323 -0.638 -0.754 1.00 87.94 87 PRO A CA 1
ATOM 702 C C . PRO A 1 87 ? 11.961 0.474 0.238 1.00 87.94 87 PRO A C 1
ATOM 704 O O . PRO A 1 87 ? 11.842 0.247 1.436 1.00 87.94 87 PRO A O 1
ATOM 707 N N . LYS A 1 88 ? 11.798 1.703 -0.252 1.00 87.25 88 LYS A N 1
ATOM 708 C CA . LYS A 1 88 ? 11.432 2.873 0.571 1.00 87.25 88 LYS A CA 1
ATOM 709 C C . LYS A 1 88 ? 9.961 3.225 0.527 1.00 87.25 88 LYS A C 1
ATOM 711 O O . LYS A 1 88 ? 9.503 3.994 1.362 1.00 87.25 88 LYS A O 1
ATOM 716 N N . ALA A 1 89 ? 9.244 2.705 -0.457 1.00 89.12 89 ALA A N 1
ATOM 717 C CA . ALA A 1 89 ? 7.820 2.905 -0.622 1.00 89.12 89 ALA A CA 1
ATOM 718 C C . ALA A 1 89 ? 7.121 1.552 -0.695 1.00 89.12 89 ALA A C 1
ATOM 720 O O . ALA A 1 89 ? 7.708 0.548 -1.101 1.00 89.12 89 ALA A O 1
ATOM 721 N N . LEU A 1 90 ? 5.878 1.525 -0.234 1.00 91.62 90 LEU A N 1
ATOM 722 C CA . LEU A 1 90 ? 5.098 0.307 -0.149 1.00 91.62 90 LEU A CA 1
ATOM 723 C C . LEU A 1 90 ? 3.625 0.678 -0.277 1.00 91.62 90 LEU A C 1
ATOM 725 O O . LEU A 1 90 ? 3.146 1.591 0.392 1.00 91.62 90 LEU A O 1
ATOM 729 N N . HIS A 1 91 ? 2.926 0.005 -1.183 1.00 91.12 91 HIS A N 1
ATOM 730 C CA . HIS A 1 91 ? 1.516 0.245 -1.446 1.00 91.12 91 HIS A CA 1
ATOM 731 C C . HIS A 1 91 ? 0.802 -1.085 -1.653 1.00 91.12 91 HIS A C 1
ATOM 733 O O . HIS A 1 91 ? 1.212 -1.898 -2.480 1.00 91.12 91 HIS A O 1
ATOM 739 N N . PHE A 1 92 ? -0.281 -1.309 -0.915 1.00 89.81 92 PHE A N 1
ATOM 740 C CA . PHE A 1 92 ? -1.110 -2.490 -1.099 1.00 89.81 92 PHE A CA 1
ATOM 741 C C . PHE A 1 92 ? -2.354 -2.150 -1.922 1.00 89.81 92 PHE A C 1
ATOM 743 O O . PHE A 1 92 ? -3.197 -1.357 -1.507 1.00 89.81 92 PHE A O 1
ATOM 750 N N . HIS A 1 93 ? -2.484 -2.787 -3.083 1.00 86.25 93 HIS A N 1
ATOM 751 C CA . HIS A 1 93 ? -3.625 -2.623 -3.971 1.00 86.25 93 HIS A CA 1
ATOM 752 C C . HIS A 1 93 ? -4.734 -3.609 -3.584 1.00 86.25 93 HIS A C 1
ATOM 754 O O . HIS A 1 93 ? -4.762 -4.754 -4.047 1.00 86.25 93 HIS A O 1
ATOM 760 N N . CYS A 1 94 ? -5.684 -3.158 -2.761 1.00 81.56 94 CYS A N 1
ATOM 761 C CA . CYS A 1 94 ? -6.695 -4.023 -2.142 1.00 81.56 94 CYS A CA 1
ATOM 762 C C . CYS A 1 94 ? -7.531 -4.841 -3.138 1.00 81.56 94 CYS A C 1
ATOM 764 O O . CYS A 1 94 ? -7.718 -6.039 -2.936 1.00 81.56 94 CYS A O 1
ATOM 766 N N . THR A 1 95 ? -7.969 -4.258 -4.256 1.00 77.06 95 THR A N 1
ATOM 767 C CA . THR A 1 95 ? -8.813 -4.976 -5.233 1.00 77.06 95 THR A CA 1
ATOM 768 C C . THR A 1 95 ? -8.063 -6.037 -6.037 1.00 77.06 95 THR A C 1
ATOM 770 O O . THR A 1 95 ? -8.673 -6.999 -6.492 1.00 77.06 95 THR A O 1
ATOM 773 N N . GLN A 1 96 ? -6.749 -5.879 -6.212 1.00 84.50 96 GLN A N 1
ATOM 774 C CA . GLN A 1 96 ? -5.907 -6.837 -6.930 1.00 84.50 96 GLN A CA 1
ATOM 775 C C . GLN A 1 96 ? -5.247 -7.838 -5.981 1.00 84.50 96 GLN A C 1
ATOM 777 O O . GLN A 1 96 ? -4.637 -8.799 -6.444 1.00 84.50 96 GLN A O 1
ATOM 782 N N . ASN A 1 97 ? -5.355 -7.605 -4.670 1.00 88.69 97 ASN A N 1
ATOM 783 C CA . ASN A 1 97 ? -4.658 -8.351 -3.633 1.00 88.69 97 ASN A CA 1
ATOM 784 C C . ASN A 1 97 ? -3.144 -8.434 -3.904 1.00 88.69 97 ASN A C 1
ATOM 786 O O . ASN A 1 97 ? -2.537 -9.503 -3.822 1.00 88.69 97 ASN A O 1
ATOM 790 N N . LYS A 1 98 ? -2.553 -7.299 -4.297 1.00 92.00 98 LYS A N 1
ATOM 791 C CA . LYS A 1 98 ? -1.145 -7.192 -4.697 1.00 92.00 98 LYS A CA 1
ATOM 792 C C . LYS A 1 98 ? -0.419 -6.158 -3.859 1.00 92.00 98 LYS A C 1
ATOM 794 O O . LYS A 1 98 ? -0.912 -5.048 -3.666 1.00 92.00 98 LYS A O 1
ATOM 799 N N . LEU A 1 99 ? 0.779 -6.523 -3.417 1.00 93.00 99 LEU A N 1
ATOM 800 C CA . LEU A 1 99 ? 1.713 -5.599 -2.800 1.00 93.00 99 LEU A CA 1
ATOM 801 C C . LEU A 1 99 ? 2.666 -5.047 -3.858 1.00 93.00 99 LEU A C 1
ATOM 803 O O . LEU A 1 99 ? 3.417 -5.801 -4.470 1.00 93.00 99 LEU A O 1
ATOM 807 N N . ASN A 1 100 ? 2.653 -3.732 -4.025 1.00 91.25 100 ASN A N 1
ATOM 808 C CA . ASN A 1 100 ? 3.586 -3.012 -4.871 1.00 91.25 100 ASN A CA 1
ATOM 809 C C . ASN A 1 100 ? 4.681 -2.411 -3.989 1.00 91.25 100 ASN A C 1
ATOM 811 O O . ASN A 1 100 ? 4.410 -1.611 -3.091 1.00 91.25 100 ASN A O 1
ATOM 815 N N . VAL A 1 101 ? 5.921 -2.801 -4.261 1.00 91.31 101 VAL A N 1
ATOM 816 C CA . VAL A 1 101 ? 7.114 -2.282 -3.592 1.00 91.31 101 VAL A CA 1
ATOM 817 C C . VAL A 1 101 ? 7.949 -1.600 -4.672 1.00 91.31 101 VAL A C 1
ATOM 819 O O . VAL A 1 101 ? 8.750 -2.269 -5.322 1.00 91.31 101 VAL A O 1
ATOM 822 N N . PRO A 1 102 ? 7.697 -0.312 -4.971 1.00 83.56 102 PRO A N 1
ATOM 823 C CA . PRO A 1 102 ? 8.460 0.398 -5.986 1.00 83.56 102 PRO A CA 1
ATOM 824 C C . PRO A 1 102 ? 9.930 0.433 -5.575 1.00 83.56 102 PRO A C 1
ATOM 826 O O . PRO A 1 102 ? 10.287 0.948 -4.512 1.00 83.56 102 PRO A O 1
ATOM 829 N N . ASP A 1 103 ? 10.776 -0.136 -6.424 1.00 73.12 10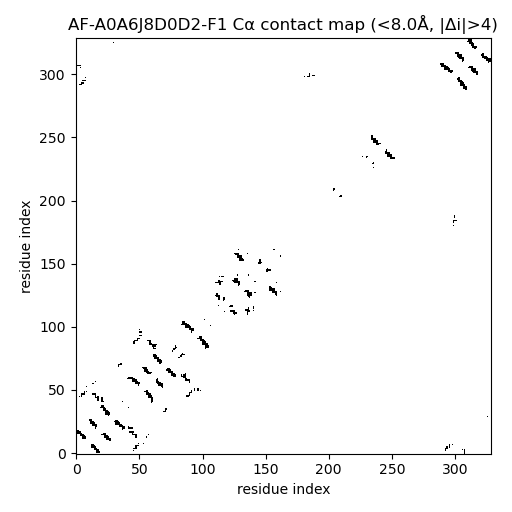3 ASP A N 1
ATOM 830 C CA . ASP A 1 103 ? 12.206 -0.120 -6.189 1.00 73.12 103 ASP A CA 1
ATOM 831 C C . ASP A 1 103 ? 12.778 1.254 -6.557 1.00 73.12 103 ASP A C 1
ATOM 833 O O . ASP A 1 103 ? 12.449 1.820 -7.602 1.00 73.12 103 ASP A O 1
ATOM 837 N N . ARG A 1 104 ? 13.628 1.826 -5.704 1.00 63.69 104 ARG A N 1
ATOM 838 C CA . ARG A 1 104 ? 14.152 3.186 -5.918 1.00 63.69 104 ARG A CA 1
ATOM 839 C C . ARG A 1 104 ? 15.033 3.284 -7.166 1.00 63.69 104 ARG A C 1
ATOM 841 O O . ARG A 1 104 ? 15.051 4.314 -7.844 1.00 63.69 104 ARG A O 1
ATOM 848 N N . ASP A 1 105 ? 15.721 2.202 -7.510 1.00 56.31 105 ASP A N 1
ATOM 849 C CA . ASP A 1 105 ? 16.514 2.143 -8.739 1.00 56.31 105 ASP A CA 1
ATOM 850 C C . ASP A 1 105 ? 15.625 2.107 -9.998 1.00 56.31 105 ASP A C 1
ATOM 852 O O . ASP A 1 105 ? 16.063 2.482 -11.088 1.00 56.31 105 ASP A O 1
ATOM 856 N N . MET A 1 106 ? 14.340 1.758 -9.854 1.00 49.97 106 MET A N 1
ATOM 857 C CA . MET A 1 106 ? 13.352 1.855 -10.932 1.00 49.97 106 MET A CA 1
ATOM 858 C C . MET A 1 106 ? 12.776 3.267 -11.065 1.00 49.97 106 MET A C 1
ATOM 860 O O . MET A 1 106 ? 12.531 3.691 -12.187 1.00 49.97 106 MET A O 1
ATOM 864 N N . THR A 1 107 ? 12.631 4.039 -9.982 1.00 45.12 107 THR A N 1
ATOM 865 C CA . THR A 1 107 ? 12.155 5.439 -10.064 1.00 45.12 107 THR A CA 1
ATOM 866 C C . THR A 1 107 ? 13.246 6.439 -10.460 1.00 45.12 107 THR A C 1
ATOM 868 O O . THR A 1 107 ? 12.943 7.567 -10.836 1.00 45.12 107 THR A O 1
ATOM 871 N N . THR A 1 108 ? 14.520 6.028 -10.439 1.00 45.69 108 THR A N 1
ATOM 872 C CA . THR A 1 108 ? 15.639 6.761 -11.069 1.00 45.69 108 THR A CA 1
ATOM 873 C C . THR A 1 108 ? 16.006 6.232 -12.460 1.00 45.69 108 THR A C 1
ATOM 875 O O . THR A 1 108 ? 16.912 6.758 -13.121 1.00 45.69 108 THR A O 1
ATOM 878 N N . ARG A 1 109 ? 15.250 5.267 -13.013 1.00 49.34 109 ARG A N 1
ATOM 879 C CA . ARG A 1 109 ? 14.971 5.357 -14.449 1.00 49.34 109 ARG A CA 1
ATOM 880 C C . ARG A 1 109 ? 14.146 6.622 -14.580 1.00 49.34 109 ARG A C 1
ATOM 882 O O . ARG A 1 109 ? 12.953 6.578 -14.333 1.00 49.34 109 ARG A O 1
ATOM 889 N N . SER A 1 110 ? 14.819 7.742 -14.861 1.00 55.06 110 SER A N 1
ATOM 890 C CA . SER A 1 110 ? 14.169 8.949 -15.347 1.00 55.06 110 SER A CA 1
ATOM 891 C C . SER A 1 110 ? 13.154 8.471 -16.368 1.00 55.06 110 SER A C 1
ATOM 893 O O . SER A 1 110 ? 13.527 7.946 -17.418 1.00 55.06 110 SER A O 1
ATOM 895 N N . GLU A 1 111 ? 11.875 8.517 -15.998 1.00 60.78 111 GLU A N 1
ATOM 896 C CA . GLU A 1 111 ? 10.783 8.127 -16.891 1.00 60.78 111 GLU A CA 1
ATOM 897 C C . GLU A 1 111 ? 10.816 8.993 -18.158 1.00 60.78 111 GLU A C 1
ATOM 899 O O . GLU A 1 111 ? 10.313 8.603 -19.207 1.00 60.78 111 GLU A O 1
ATOM 904 N N . ASP A 1 112 ? 11.544 10.102 -18.060 1.00 77.38 112 ASP A N 1
ATOM 905 C CA . ASP A 1 112 ? 11.950 11.017 -19.104 1.00 77.38 112 ASP A CA 1
ATOM 906 C C . ASP A 1 112 ? 13.056 10.467 -20.015 1.00 77.38 112 ASP A C 1
ATOM 908 O O . ASP A 1 112 ? 13.541 11.211 -20.849 1.00 77.38 112 ASP A O 1
ATOM 912 N N . CYS A 1 113 ? 13.549 9.229 -19.885 1.00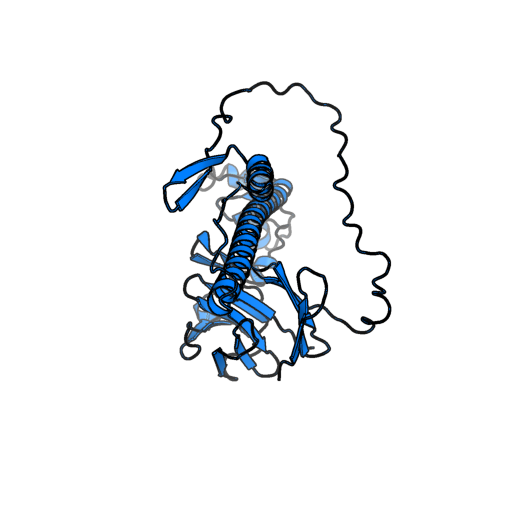 87.62 113 CYS A N 1
ATOM 913 C CA . CYS A 1 113 ? 14.639 8.715 -20.726 1.00 87.62 113 CYS A CA 1
ATOM 914 C C . CYS A 1 113 ? 14.290 7.432 -21.472 1.00 87.62 113 CYS A C 1
ATOM 916 O O . CYS A 1 113 ? 13.676 6.504 -20.949 1.00 87.62 113 CYS A O 1
ATOM 918 N N . CYS A 1 114 ? 14.758 7.361 -22.716 1.00 94.06 114 CYS A N 1
ATOM 919 C CA . CYS A 1 114 ? 14.584 6.206 -23.579 1.00 94.06 114 CYS A CA 1
ATOM 920 C C . CYS A 1 114 ? 15.320 4.981 -23.010 1.00 94.06 114 CYS A C 1
ATOM 922 O O . CYS A 1 114 ? 16.549 5.000 -22.899 1.00 94.06 114 CYS A O 1
ATOM 924 N N . GLY A 1 115 ? 14.593 3.901 -22.704 1.00 90.00 115 GLY A N 1
ATOM 925 C CA . GLY A 1 115 ? 15.148 2.668 -22.134 1.00 90.00 115 GLY A CA 1
ATOM 926 C C . GLY A 1 115 ? 16.207 2.026 -23.034 1.00 90.00 115 GLY A C 1
ATOM 927 O O . GLY A 1 115 ? 17.287 1.659 -22.566 1.00 90.00 115 GLY A O 1
ATOM 928 N N . ILE A 1 116 ? 15.952 2.002 -24.346 1.00 94.06 116 ILE A N 1
ATOM 929 C CA . ILE A 1 116 ? 16.871 1.454 -25.355 1.00 94.06 116 ILE A CA 1
ATOM 930 C C . ILE A 1 116 ? 18.157 2.286 -25.451 1.00 94.06 116 ILE A C 1
ATOM 932 O O . ILE A 1 116 ? 19.253 1.727 -25.515 1.00 94.06 116 ILE A O 1
ATOM 936 N N . CYS A 1 117 ? 18.054 3.621 -25.452 1.00 95.62 117 CYS A N 1
ATOM 937 C CA . CYS A 1 117 ? 19.237 4.486 -25.464 1.00 95.62 117 CYS A CA 1
ATOM 938 C C . CYS A 1 117 ? 20.030 4.351 -24.163 1.00 95.62 117 CYS A C 1
ATOM 940 O O . CYS A 1 117 ? 21.251 4.211 -24.216 1.00 95.62 117 CYS A O 1
ATOM 942 N N . LYS A 1 118 ? 19.343 4.304 -23.015 1.00 90.31 118 LYS A N 1
ATOM 943 C CA . LYS A 1 118 ? 19.970 4.147 -21.700 1.00 90.31 118 LYS A CA 1
ATOM 944 C C . LYS A 1 118 ? 20.778 2.852 -21.607 1.00 90.31 118 LYS A C 1
ATOM 946 O O . LYS A 1 118 ? 21.886 2.874 -21.084 1.00 90.31 118 LYS A O 1
ATOM 951 N N . ALA A 1 119 ? 20.276 1.749 -22.168 1.00 89.69 119 ALA A N 1
ATOM 952 C CA . ALA A 1 119 ? 21.002 0.476 -22.237 1.00 89.69 119 ALA A CA 1
ATOM 953 C C . ALA A 1 119 ? 22.298 0.548 -23.070 1.00 89.69 119 ALA A C 1
ATOM 955 O O . ALA A 1 119 ? 23.184 -0.285 -22.906 1.00 89.69 119 ALA A O 1
ATOM 956 N N . ARG A 1 120 ? 22.416 1.545 -23.953 1.00 94.00 120 ARG A N 1
ATOM 957 C CA . ARG A 1 120 ? 23.623 1.845 -24.739 1.00 94.00 120 ARG A CA 1
ATOM 958 C C . ARG A 1 120 ? 24.463 2.967 -24.125 1.00 94.00 120 ARG A C 1
ATOM 960 O O . ARG A 1 120 ? 25.291 3.535 -24.827 1.00 94.00 120 ARG A O 1
ATOM 967 N N . GLU A 1 121 ? 24.208 3.320 -22.865 1.00 92.56 121 GLU A N 1
ATOM 968 C CA . GLU A 1 121 ? 24.851 4.439 -22.161 1.00 92.56 121 GLU A CA 1
ATOM 969 C C . GLU A 1 121 ? 24.618 5.805 -22.843 1.00 92.56 121 GLU A C 1
ATOM 971 O O . GLU A 1 121 ? 25.396 6.743 -22.685 1.00 92.56 121 GLU A O 1
ATOM 976 N N . ILE A 1 122 ? 23.517 5.941 -23.593 1.00 93.94 122 ILE A N 1
ATOM 977 C CA . ILE A 1 122 ? 23.099 7.187 -24.242 1.00 93.94 122 ILE A CA 1
ATOM 978 C C . ILE A 1 122 ? 21.872 7.737 -23.516 1.00 93.94 122 ILE A C 1
ATOM 980 O O . ILE A 1 122 ? 20.816 7.106 -23.472 1.00 93.94 122 ILE A O 1
ATOM 984 N N . THR A 1 123 ? 21.966 8.964 -23.018 1.00 91.88 123 THR A N 1
ATOM 985 C CA . THR A 1 123 ? 20.821 9.657 -22.420 1.00 91.88 123 THR A CA 1
ATOM 986 C C . THR A 1 123 ? 20.067 10.420 -23.506 1.00 91.88 123 THR A C 1
ATOM 988 O O . THR A 1 123 ? 20.541 11.441 -23.999 1.00 91.88 123 THR A O 1
ATOM 991 N N . LYS A 1 124 ? 18.897 9.915 -23.905 1.00 95.12 124 LYS A N 1
ATOM 992 C CA . LYS A 1 124 ? 17.936 10.632 -24.756 1.00 95.12 124 LYS A CA 1
ATOM 993 C C . LYS A 1 124 ? 16.602 10.718 -24.045 1.00 95.12 124 LYS A C 1
ATOM 995 O O . LYS A 1 124 ? 16.195 9.733 -23.428 1.00 95.12 124 LYS A O 1
ATOM 1000 N N . GLU A 1 125 ? 15.932 11.853 -24.200 1.00 94.19 125 GLU A N 1
ATOM 1001 C CA . GLU A 1 125 ? 14.601 12.051 -23.643 1.00 94.19 125 GLU A CA 1
ATOM 1002 C C . GLU A 1 125 ? 13.597 11.081 -24.283 1.00 94.19 125 GLU A C 1
ATOM 1004 O O . GLU A 1 125 ? 13.666 10.807 -25.488 1.00 94.19 125 GLU A O 1
ATOM 1009 N N . ALA A 1 126 ? 12.725 10.487 -23.473 1.00 95.12 126 ALA A N 1
ATOM 1010 C CA . ALA A 1 126 ? 11.633 9.671 -23.971 1.00 95.12 126 ALA A CA 1
ATOM 1011 C C . ALA A 1 126 ? 10.445 10.568 -24.328 1.00 95.12 126 ALA A C 1
ATOM 1013 O O . ALA A 1 126 ? 10.034 11.407 -23.538 1.00 95.12 126 ALA A O 1
ATOM 1014 N N . ASN A 1 127 ? 9.849 10.317 -25.493 1.00 95.56 127 ASN A N 1
ATOM 1015 C CA . ASN A 1 127 ? 8.685 11.060 -25.985 1.00 95.56 127 ASN A CA 1
ATOM 1016 C C . ASN A 1 127 ? 7.439 10.169 -26.046 1.00 95.56 127 ASN A C 1
ATOM 1018 O O . ASN A 1 127 ? 6.312 10.649 -25.963 1.00 95.56 127 ASN A O 1
ATOM 1022 N N . ASN A 1 128 ? 7.641 8.856 -26.161 1.00 96.06 128 ASN A N 1
ATOM 1023 C CA . ASN A 1 128 ? 6.588 7.853 -26.170 1.00 96.06 128 ASN A CA 1
ATOM 1024 C C . ASN A 1 128 ? 6.826 6.826 -25.063 1.00 96.06 128 ASN A C 1
ATOM 1026 O O . ASN A 1 128 ? 7.959 6.550 -24.684 1.00 96.06 128 ASN A O 1
ATOM 1030 N N . TRP A 1 129 ? 5.753 6.230 -24.567 1.00 94.44 129 TRP A N 1
ATOM 1031 C CA . TRP A 1 129 ? 5.749 5.132 -23.617 1.00 94.44 129 TRP A CA 1
ATOM 1032 C C . TRP A 1 129 ? 5.091 3.923 -24.268 1.00 94.44 129 TRP A C 1
ATOM 1034 O O . TRP A 1 129 ? 3.967 4.025 -24.761 1.00 94.44 129 TRP A O 1
ATOM 1044 N N . CYS A 1 130 ? 5.775 2.782 -24.276 1.00 94.69 130 CYS A N 1
ATOM 1045 C CA . CYS A 1 130 ? 5.180 1.525 -24.711 1.00 94.69 130 CYS A CA 1
ATOM 1046 C C . CYS A 1 130 ? 4.460 0.863 -23.531 1.00 94.69 130 CYS A C 1
ATOM 1048 O O . CYS A 1 130 ? 5.097 0.487 -22.545 1.00 94.69 130 CYS A O 1
ATOM 1050 N N . CYS A 1 131 ? 3.141 0.713 -23.642 1.00 88.81 131 CYS A N 1
ATOM 1051 C CA . CYS A 1 131 ? 2.291 0.160 -22.590 1.00 88.81 131 CYS A CA 1
ATOM 1052 C C . CYS A 1 131 ? 2.597 -1.317 -22.313 1.00 88.81 131 CYS A C 1
ATOM 1054 O O . CYS A 1 131 ? 2.577 -1.731 -21.158 1.00 88.81 131 CYS A O 1
ATOM 1056 N N . ASP A 1 132 ? 2.937 -2.084 -23.349 1.00 90.69 132 ASP A N 1
ATOM 1057 C CA . ASP A 1 132 ? 3.218 -3.518 -23.227 1.00 90.69 132 ASP A CA 1
ATOM 1058 C C . ASP A 1 132 ? 4.609 -3.809 -22.654 1.00 90.69 132 ASP A C 1
ATOM 1060 O O . ASP A 1 132 ? 4.785 -4.754 -21.888 1.00 90.69 132 ASP A O 1
ATOM 1064 N N . CYS A 1 133 ? 5.609 -2.994 -23.004 1.00 91.00 133 CYS A N 1
ATOM 1065 C CA . CYS A 1 133 ? 6.976 -3.165 -22.502 1.00 91.00 133 CYS A CA 1
ATOM 1066 C C . CYS A 1 133 ? 7.216 -2.472 -21.160 1.00 91.00 133 CYS A C 1
ATOM 1068 O O . CYS A 1 133 ? 8.133 -2.856 -20.439 1.00 91.00 133 CYS A O 1
ATOM 1070 N N . GLY A 1 134 ? 6.435 -1.439 -20.834 1.00 88.12 134 GLY A N 1
ATOM 1071 C CA . GLY A 1 134 ? 6.704 -0.588 -19.679 1.00 88.12 134 GLY A CA 1
ATOM 1072 C C . GLY A 1 134 ? 8.000 0.216 -19.828 1.00 88.12 134 GLY A C 1
ATOM 1073 O O . GLY A 1 134 ? 8.726 0.398 -18.852 1.00 88.12 134 GLY A O 1
ATOM 1074 N N . GLU A 1 135 ? 8.312 0.673 -21.044 1.00 91.88 135 GLU A N 1
ATOM 1075 C CA . GLU A 1 135 ? 9.542 1.416 -21.343 1.00 91.88 135 GLU A CA 1
ATOM 1076 C C . GLU A 1 135 ? 9.260 2.741 -22.063 1.00 91.88 135 GLU A C 1
ATOM 1078 O O . GLU A 1 135 ? 8.389 2.826 -22.936 1.00 91.88 135 GLU A O 1
ATOM 1083 N N . GLY A 1 136 ? 10.036 3.773 -21.715 1.00 93.50 136 GLY A N 1
ATOM 1084 C CA . GLY A 1 136 ? 10.084 5.042 -22.438 1.00 93.50 136 GLY A CA 1
ATOM 1085 C C . GLY A 1 136 ? 10.936 4.928 -23.705 1.00 93.50 136 GLY A C 1
ATOM 1086 O O . GLY A 1 136 ? 11.964 4.250 -23.713 1.00 93.50 136 GLY A O 1
ATOM 1087 N N . LEU A 1 137 ? 10.529 5.606 -24.776 1.00 96.00 137 LEU A N 1
ATOM 1088 C CA . LEU A 1 137 ? 11.138 5.576 -26.105 1.00 96.00 137 LEU A CA 1
ATOM 1089 C C . LEU A 1 137 ? 11.322 7.007 -26.631 1.00 96.00 137 LEU A C 1
ATOM 1091 O O . LEU A 1 137 ? 10.374 7.792 -26.668 1.00 96.00 137 LEU A O 1
ATOM 1095 N N . CYS A 1 138 ? 12.533 7.350 -27.076 1.00 97.38 138 CYS A N 1
ATOM 1096 C CA . CYS A 1 138 ? 12.763 8.558 -27.881 1.00 97.38 138 CYS A CA 1
ATOM 1097 C C . CYS A 1 138 ? 12.208 8.359 -29.304 1.00 97.38 138 CYS A C 1
ATOM 1099 O O . CYS A 1 138 ? 11.893 7.228 -29.671 1.00 97.38 138 CYS A O 1
ATOM 1101 N N . PHE A 1 139 ? 12.130 9.415 -30.124 1.00 96.81 139 PHE A N 1
ATOM 1102 C CA . PHE A 1 139 ? 11.608 9.318 -31.501 1.00 96.81 139 PHE A CA 1
ATOM 1103 C C . PHE A 1 139 ? 12.264 8.194 -32.322 1.00 96.81 139 PHE A C 1
ATOM 1105 O O . PHE A 1 139 ? 11.568 7.309 -32.807 1.00 96.81 139 PHE A O 1
ATOM 1112 N N . ASP A 1 140 ? 13.599 8.155 -32.382 1.00 97.81 140 ASP A N 1
ATOM 1113 C CA . ASP A 1 140 ? 14.316 7.153 -33.188 1.00 97.81 140 ASP A CA 1
ATOM 1114 C C . ASP A 1 140 ? 14.041 5.715 -32.718 1.00 97.81 140 ASP A C 1
ATOM 1116 O O . ASP A 1 140 ? 13.923 4.782 -33.509 1.00 97.81 140 ASP A O 1
ATOM 1120 N N . CYS A 1 141 ? 13.974 5.521 -31.398 1.00 97.75 141 CYS A N 1
ATOM 1121 C CA . CYS A 1 141 ? 13.736 4.205 -30.813 1.00 97.75 141 CYS A CA 1
ATOM 1122 C C . CYS A 1 141 ? 12.270 3.792 -30.919 1.00 97.75 141 CYS A C 1
ATOM 1124 O O . CYS A 1 141 ? 12.003 2.601 -31.032 1.00 97.75 141 CYS A O 1
ATOM 1126 N N . HIS A 1 142 ? 11.339 4.747 -30.917 1.00 97.62 142 HIS A N 1
ATOM 1127 C CA . HIS A 1 142 ? 9.921 4.496 -31.146 1.00 97.62 142 HIS A CA 1
ATOM 1128 C C . HIS A 1 142 ? 9.677 3.950 -32.551 1.00 97.62 142 HIS A C 1
ATOM 1130 O O . HIS A 1 142 ? 9.077 2.885 -32.665 1.00 97.62 142 HIS A O 1
ATOM 1136 N N . ASP A 1 143 ? 10.241 4.577 -33.586 1.00 97.56 143 ASP A N 1
ATOM 1137 C CA . ASP A 1 143 ? 10.101 4.109 -34.971 1.00 97.56 143 ASP A CA 1
ATOM 1138 C C . ASP A 1 143 ? 10.640 2.686 -35.154 1.00 97.56 143 ASP A C 1
ATOM 1140 O O . ASP A 1 143 ? 10.002 1.837 -35.777 1.00 97.56 143 ASP A O 1
ATOM 1144 N N . ILE A 1 144 ? 11.807 2.388 -34.581 1.00 97.44 144 ILE A N 1
ATOM 1145 C CA . ILE A 1 144 ? 12.378 1.035 -34.630 1.00 97.44 144 ILE A CA 1
ATOM 1146 C C . ILE A 1 144 ? 11.486 0.049 -33.868 1.00 97.44 144 ILE A C 1
ATOM 1148 O O . ILE A 1 144 ? 11.264 -1.071 -34.331 1.00 97.44 144 ILE A O 1
ATOM 1152 N N . HIS A 1 145 ? 10.968 0.458 -32.710 1.00 96.62 145 HIS A N 1
ATOM 1153 C CA . HIS A 1 145 ? 10.136 -0.375 -31.850 1.00 96.62 145 HIS A CA 1
ATOM 1154 C C . HIS A 1 145 ? 8.823 -0.762 -32.529 1.00 96.62 145 HIS A C 1
ATOM 1156 O O . HIS A 1 145 ? 8.517 -1.949 -32.614 1.00 96.62 145 HIS A O 1
ATOM 1162 N N . VAL A 1 146 ? 8.079 0.194 -33.086 1.00 96.88 146 VAL A N 1
ATOM 1163 C CA . VAL A 1 146 ? 6.784 -0.089 -33.733 1.00 96.88 146 VAL A CA 1
ATOM 1164 C C . VAL A 1 146 ? 6.927 -0.838 -35.060 1.00 96.88 146 VAL A C 1
ATOM 1166 O O . VAL A 1 146 ? 6.007 -1.530 -35.478 1.00 96.88 146 VAL A O 1
ATOM 1169 N N . ASN A 1 147 ? 8.086 -0.754 -35.718 1.00 96.88 147 ASN A N 1
ATOM 1170 C CA . ASN A 1 147 ? 8.343 -1.483 -36.963 1.00 96.88 147 ASN A CA 1
ATOM 1171 C C . ASN A 1 147 ? 9.014 -2.850 -36.747 1.00 96.88 147 ASN A C 1
ATOM 1173 O O . ASN A 1 147 ? 9.092 -3.660 -37.674 1.00 96.88 147 ASN A O 1
ATOM 1177 N N . SER A 1 148 ? 9.505 -3.140 -35.540 1.00 97.06 148 SER A N 1
ATOM 1178 C CA . SER A 1 148 ? 10.077 -4.448 -35.227 1.00 97.06 148 SER A CA 1
ATOM 1179 C C . SER A 1 148 ? 8.984 -5.511 -35.148 1.00 97.06 148 SER A C 1
ATOM 1181 O O . SER A 1 148 ? 7.946 -5.327 -34.517 1.00 97.06 148 SER A O 1
ATOM 1183 N N . LYS A 1 149 ? 9.246 -6.693 -35.714 1.00 97.31 149 LYS A N 1
ATOM 1184 C CA . LYS A 1 149 ? 8.301 -7.821 -35.704 1.00 97.31 149 LYS A CA 1
ATOM 1185 C C . LYS A 1 149 ? 7.848 -8.202 -34.288 1.00 97.31 149 LYS A C 1
ATOM 1187 O O . LYS A 1 149 ? 6.698 -8.586 -34.110 1.00 97.31 149 LYS A O 1
ATOM 1192 N N . SER A 1 150 ? 8.735 -8.093 -33.297 1.00 96.31 150 SER A N 1
ATOM 1193 C CA . SER A 1 150 ? 8.450 -8.461 -31.903 1.00 96.31 150 SER A CA 1
ATOM 1194 C C . SER A 1 150 ? 7.518 -7.490 -31.178 1.00 96.31 150 SER A C 1
ATOM 1196 O O . SER A 1 150 ? 6.900 -7.892 -30.204 1.00 96.31 150 SER A O 1
ATOM 1198 N N . SER A 1 151 ? 7.433 -6.240 -31.631 1.00 96.38 151 SER A N 1
ATOM 1199 C CA . SER A 1 151 ? 6.737 -5.142 -30.941 1.00 96.38 151 SER A CA 1
ATOM 1200 C C . SER A 1 151 ? 5.782 -4.365 -31.849 1.00 96.38 151 SER A C 1
ATOM 1202 O O . SER A 1 151 ? 5.187 -3.380 -31.430 1.00 96.38 151 SER A O 1
ATOM 1204 N N . SER A 1 152 ? 5.582 -4.843 -33.079 1.00 96.50 152 SER A N 1
ATOM 1205 C CA . SER A 1 152 ? 4.687 -4.238 -34.074 1.00 96.50 152 SER A CA 1
ATOM 1206 C C . SER A 1 152 ? 3.225 -4.131 -33.645 1.00 96.50 152 SER A C 1
ATOM 1208 O O . SER A 1 152 ? 2.490 -3.313 -34.185 1.00 96.50 152 SER A O 1
ATOM 1210 N N . ASN A 1 153 ? 2.815 -4.926 -32.655 1.00 96.44 153 ASN A N 1
ATOM 1211 C CA . ASN A 1 153 ? 1.469 -4.898 -32.088 1.00 96.44 153 ASN A CA 1
ATOM 1212 C C . ASN A 1 153 ? 1.417 -4.236 -30.704 1.00 96.44 153 ASN A C 1
ATOM 1214 O O . ASN A 1 153 ? 0.406 -4.371 -30.023 1.00 96.44 153 ASN A O 1
ATOM 1218 N N . HIS A 1 154 ? 2.502 -3.604 -30.250 1.00 96.62 154 HIS A N 1
ATOM 1219 C CA . HIS A 1 154 ? 2.498 -2.936 -28.955 1.00 96.62 154 HIS A CA 1
ATOM 1220 C C . HIS A 1 154 ? 1.810 -1.579 -29.059 1.00 96.62 154 HIS A C 1
ATOM 1222 O O . HIS A 1 154 ? 2.057 -0.814 -29.994 1.00 96.62 154 HIS A O 1
ATOM 1228 N N . ASP A 1 155 ? 1.014 -1.251 -28.051 1.00 95.56 155 ASP A N 1
ATOM 1229 C CA . ASP A 1 155 ? 0.431 0.068 -27.905 1.00 95.56 155 ASP A CA 1
ATOM 1230 C C . ASP A 1 155 ? 1.475 1.041 -27.354 1.00 95.56 155 ASP A C 1
ATOM 1232 O O . ASP A 1 155 ? 2.158 0.803 -26.348 1.00 95.56 155 ASP A O 1
ATOM 1236 N N . THR A 1 156 ? 1.592 2.181 -28.029 1.00 95.94 156 THR A N 1
ATOM 1237 C CA . THR A 1 156 ? 2.462 3.279 -27.611 1.00 95.94 156 THR A CA 1
ATOM 1238 C C . THR A 1 156 ? 1.651 4.549 -27.446 1.00 95.94 156 THR A C 1
ATOM 1240 O O . THR A 1 156 ? 0.856 4.898 -28.319 1.00 95.94 156 THR A O 1
ATOM 1243 N N . ILE A 1 157 ? 1.886 5.269 -26.354 1.00 93.88 157 ILE A N 1
ATOM 1244 C CA . ILE A 1 157 ? 1.254 6.559 -26.078 1.00 93.88 157 ILE A CA 1
ATOM 1245 C C . ILE A 1 157 ? 2.322 7.639 -25.887 1.00 93.88 157 ILE A C 1
ATOM 1247 O O . ILE A 1 157 ? 3.371 7.347 -25.320 1.00 93.88 157 ILE A O 1
ATOM 1251 N N . PRO A 1 158 ? 2.074 8.894 -26.296 1.00 94.62 158 PRO A N 1
ATOM 1252 C CA . PRO A 1 158 ? 2.925 10.012 -25.905 1.00 94.62 158 PRO A CA 1
ATOM 1253 C C . PRO A 1 158 ? 3.057 10.094 -24.383 1.00 94.62 158 PRO A C 1
ATOM 1255 O O . PRO A 1 158 ? 2.074 9.878 -23.662 1.00 94.62 158 PRO A O 1
ATOM 1258 N N . ILE A 1 159 ? 4.249 10.422 -23.884 1.00 87.69 159 ILE A N 1
ATOM 1259 C CA . ILE A 1 159 ? 4.503 10.490 -22.438 1.00 87.69 159 ILE A CA 1
ATOM 1260 C C . ILE A 1 159 ? 3.608 11.527 -21.753 1.00 87.69 159 ILE A C 1
ATOM 1262 O O . ILE A 1 159 ? 3.116 11.256 -20.657 1.00 87.69 159 ILE A O 1
ATOM 1266 N N . GLU A 1 160 ? 3.254 12.636 -22.415 1.00 83.38 160 GLU A N 1
ATOM 1267 C CA . GLU A 1 160 ? 2.336 13.613 -21.812 1.00 83.38 160 GLU A CA 1
ATOM 1268 C C . GLU A 1 160 ? 0.936 13.021 -21.569 1.00 83.38 160 GLU A C 1
ATOM 1270 O O . GLU A 1 160 ? 0.231 13.420 -20.638 1.00 83.38 160 GLU A O 1
ATOM 1275 N N . LYS A 1 161 ? 0.524 12.032 -22.377 1.00 83.25 161 LYS A N 1
ATOM 1276 C CA . LYS A 1 161 ? -0.741 11.313 -22.176 1.00 83.25 161 LYS A CA 1
ATOM 1277 C C . LYS A 1 161 ? -0.648 10.271 -21.065 1.00 83.25 161 LYS A C 1
ATOM 1279 O O . LYS A 1 161 ? -1.642 10.091 -20.368 1.00 83.25 161 LYS A O 1
ATOM 1284 N N . LYS A 1 162 ? 0.509 9.625 -20.865 1.00 77.75 162 LYS A N 1
ATOM 1285 C CA . LYS A 1 162 ? 0.727 8.649 -19.777 1.00 77.75 162 LYS A CA 1
ATOM 1286 C C . LYS A 1 162 ? 0.420 9.280 -18.418 1.00 77.75 162 LYS A C 1
ATOM 1288 O O . LYS A 1 162 ? -0.377 8.739 -17.656 1.00 77.75 162 LYS A O 1
ATOM 1293 N N . THR A 1 163 ? 0.983 10.461 -18.158 1.00 71.06 163 THR A N 1
ATOM 1294 C CA . THR A 1 163 ? 0.770 11.199 -16.904 1.00 71.06 163 THR A CA 1
ATOM 1295 C C . THR A 1 163 ? -0.701 11.554 -16.707 1.00 71.06 163 THR A C 1
ATOM 1297 O O . THR A 1 163 ? -1.236 11.408 -15.613 1.00 71.06 163 THR A O 1
ATOM 1300 N N . LYS A 1 164 ? -1.391 11.960 -17.779 1.00 68.50 164 LYS A N 1
ATOM 1301 C CA . LYS A 1 164 ? -2.816 12.293 -17.716 1.00 68.50 164 LYS A CA 1
ATOM 1302 C C . LYS A 1 164 ? -3.694 11.076 -17.412 1.00 68.50 164 LYS A C 1
ATOM 1304 O O . LYS A 1 164 ? -4.579 11.183 -16.573 1.00 68.50 164 LYS A O 1
ATOM 1309 N N . VAL A 1 165 ? -3.442 9.934 -18.057 1.00 69.38 165 VAL A N 1
ATOM 1310 C CA . VAL A 1 165 ? -4.209 8.697 -17.823 1.00 69.38 165 VAL A CA 1
ATOM 1311 C C . VAL A 1 165 ? -4.033 8.213 -16.384 1.00 69.38 165 VAL A C 1
ATOM 1313 O O . VAL A 1 165 ? -5.030 7.916 -15.735 1.00 69.38 165 VAL A O 1
ATOM 1316 N N . ALA A 1 166 ? -2.804 8.217 -15.857 1.00 64.81 166 ALA A N 1
ATOM 1317 C CA . ALA A 1 166 ? -2.543 7.838 -14.467 1.00 64.81 166 ALA A CA 1
ATOM 1318 C C . ALA A 1 166 ? -3.293 8.743 -13.470 1.00 64.81 166 ALA A C 1
ATOM 1320 O O . ALA A 1 166 ? -3.937 8.252 -12.545 1.00 64.81 166 ALA A O 1
ATOM 1321 N N . ILE A 1 167 ? -3.280 10.062 -13.702 1.00 61.84 167 ILE A N 1
ATOM 1322 C CA . ILE A 1 167 ? -4.028 11.027 -12.882 1.00 61.84 167 ILE A CA 1
ATOM 1323 C C . ILE A 1 167 ? -5.541 10.794 -12.995 1.00 61.84 167 ILE A C 1
ATOM 1325 O O . ILE A 1 167 ? -6.241 10.822 -11.986 1.00 61.84 167 ILE A O 1
ATOM 1329 N N . ASP A 1 168 ? -6.068 10.561 -14.198 1.00 63.88 168 ASP A N 1
ATOM 1330 C CA . ASP A 1 168 ? -7.498 10.322 -14.405 1.00 63.88 168 ASP A CA 1
ATOM 1331 C C . ASP A 1 168 ? -7.956 9.022 -13.710 1.00 63.88 168 ASP A C 1
ATOM 1333 O O . ASP A 1 168 ? -9.016 9.005 -13.076 1.00 63.88 168 ASP A O 1
ATOM 1337 N N . GLU A 1 169 ? -7.151 7.955 -13.755 1.00 67.31 169 GLU A N 1
ATOM 1338 C CA . GLU A 1 169 ? -7.400 6.700 -13.032 1.00 67.31 169 GLU A CA 1
ATOM 1339 C C . GLU A 1 169 ? -7.374 6.894 -11.509 1.00 67.31 169 GLU A C 1
ATOM 1341 O O . GLU A 1 169 ? -8.293 6.438 -10.817 1.00 67.31 169 GLU A O 1
ATOM 1346 N N . GLU A 1 170 ? -6.390 7.631 -10.980 1.00 59.41 170 GLU A N 1
ATOM 1347 C CA . GLU A 1 170 ? -6.343 8.002 -9.561 1.00 59.41 170 GLU A CA 1
ATOM 1348 C C . GLU A 1 170 ? -7.555 8.848 -9.155 1.00 59.41 170 GLU A C 1
ATOM 1350 O O . GLU A 1 170 ? -8.184 8.575 -8.133 1.00 59.41 170 GLU A O 1
ATOM 1355 N N . ILE A 1 171 ? -7.960 9.830 -9.967 1.00 55.84 171 ILE A N 1
ATOM 1356 C CA . ILE A 1 171 ? -9.151 10.654 -9.714 1.00 55.84 171 ILE A CA 1
ATOM 1357 C C . ILE A 1 171 ? -10.416 9.790 -9.694 1.00 55.84 171 ILE A C 1
ATOM 1359 O O . ILE A 1 171 ? -11.286 10.000 -8.844 1.00 55.84 171 ILE A O 1
ATOM 1363 N N . VAL A 1 172 ? -10.558 8.829 -10.611 1.00 61.75 172 VAL A N 1
ATOM 1364 C CA . VAL A 1 172 ? -11.697 7.895 -10.629 1.00 61.75 172 VAL A CA 1
ATOM 1365 C C . VAL A 1 172 ? -11.703 7.028 -9.370 1.00 61.75 172 VAL A C 1
ATOM 1367 O O . VAL A 1 172 ? -12.762 6.869 -8.753 1.00 61.75 172 VAL A O 1
ATOM 1370 N N . ALA A 1 173 ? -10.542 6.521 -8.950 1.00 51.16 173 ALA A N 1
ATOM 1371 C CA . ALA A 1 173 ? -10.404 5.762 -7.712 1.00 51.16 173 ALA A CA 1
ATOM 1372 C C . ALA A 1 173 ? -10.782 6.615 -6.490 1.00 51.16 173 ALA A C 1
ATOM 1374 O O . ALA A 1 173 ? -11.650 6.214 -5.712 1.00 51.16 173 ALA A O 1
ATOM 1375 N N . ILE A 1 174 ? -10.223 7.824 -6.364 1.00 48.91 174 ILE A N 1
ATOM 1376 C CA . ILE A 1 174 ? -10.533 8.780 -5.292 1.00 48.91 174 ILE A CA 1
ATOM 1377 C C . ILE A 1 174 ? -12.032 9.082 -5.260 1.00 48.91 174 ILE A C 1
ATOM 1379 O O . ILE A 1 174 ? -12.646 9.008 -4.198 1.00 48.91 174 ILE A O 1
ATOM 1383 N N . LYS A 1 175 ? -12.653 9.374 -6.412 1.00 56.47 175 LYS A N 1
ATOM 1384 C CA . LYS A 1 175 ? -14.096 9.646 -6.499 1.00 56.47 175 LYS A CA 1
ATOM 1385 C C . LYS A 1 175 ? -14.918 8.466 -5.999 1.00 56.47 175 LYS A C 1
ATOM 1387 O O . LYS A 1 175 ? -15.820 8.670 -5.188 1.00 56.47 175 LYS A O 1
ATOM 1392 N N . LYS A 1 176 ? -14.599 7.248 -6.445 1.00 56.59 176 LYS A N 1
ATOM 1393 C CA . LYS A 1 176 ? -15.294 6.024 -6.029 1.00 56.59 176 LYS A CA 1
ATOM 1394 C C . LYS A 1 176 ? -15.205 5.819 -4.513 1.00 56.59 176 LYS A C 1
ATOM 1396 O O . LYS A 1 176 ? -16.240 5.695 -3.860 1.00 56.59 176 LYS A O 1
ATOM 1401 N N . TYR A 1 177 ? -13.998 5.855 -3.948 1.00 53.03 177 TYR A N 1
ATOM 1402 C CA . TYR A 1 177 ? -13.799 5.655 -2.510 1.00 53.03 177 TYR A CA 1
ATOM 1403 C C . TYR A 1 177 ? -14.409 6.780 -1.674 1.00 53.03 177 TYR A C 1
ATOM 1405 O O . TYR A 1 177 ? -15.016 6.508 -0.642 1.00 53.03 177 TYR A O 1
ATOM 1413 N N . ALA A 1 178 ? -14.344 8.030 -2.140 1.00 51.94 178 ALA A N 1
ATOM 1414 C CA . ALA A 1 178 ? -15.019 9.146 -1.487 1.00 51.94 178 ALA A CA 1
ATOM 1415 C C . ALA A 1 178 ? -16.542 8.941 -1.441 1.00 51.94 178 ALA A C 1
ATOM 1417 O O . ALA A 1 178 ? -17.160 9.244 -0.422 1.00 51.94 178 ALA A O 1
ATOM 1418 N N . THR A 1 179 ? -17.151 8.382 -2.496 1.00 64.19 179 THR A N 1
ATOM 1419 C CA . THR A 1 179 ? -18.600 8.109 -2.501 1.00 64.19 179 THR A CA 1
ATOM 1420 C C . THR A 1 179 ? -18.969 6.969 -1.552 1.00 64.19 179 THR A C 1
ATOM 1422 O O . THR A 1 179 ? -19.934 7.086 -0.801 1.00 64.19 179 THR A O 1
ATOM 1425 N N . GLU A 1 180 ? -18.207 5.873 -1.552 1.00 55.69 180 GLU A N 1
ATOM 1426 C CA . GLU A 1 180 ? -18.428 4.737 -0.644 1.00 55.69 180 GLU A CA 1
ATOM 1427 C C . GLU A 1 180 ? -18.253 5.148 0.825 1.00 55.69 180 GLU A C 1
ATOM 1429 O O . GLU A 1 180 ? -19.072 4.801 1.677 1.00 55.69 180 GLU A O 1
ATOM 1434 N N . TYR A 1 181 ? -17.243 5.967 1.109 1.00 56.56 181 TYR A N 1
ATOM 1435 C CA . TYR A 1 181 ? -16.989 6.522 2.432 1.00 56.56 181 TYR A CA 1
ATOM 1436 C C . TYR A 1 181 ? -18.094 7.492 2.884 1.00 56.56 181 TYR A C 1
ATOM 1438 O O . TYR A 1 181 ? -18.562 7.410 4.019 1.00 56.56 181 TYR A O 1
ATOM 1446 N N . GLN A 1 182 ? -18.596 8.354 1.991 1.00 58.34 182 GLN A N 1
ATOM 1447 C CA . GLN A 1 182 ? -19.760 9.208 2.271 1.00 58.34 182 GLN A CA 1
ATOM 1448 C C . GLN A 1 182 ? -21.019 8.386 2.582 1.00 58.34 182 GLN A C 1
ATOM 1450 O O . GLN A 1 182 ? -21.751 8.713 3.519 1.00 58.34 182 GLN A O 1
ATOM 1455 N N . VAL A 1 183 ? -21.260 7.299 1.839 1.00 55.78 183 VAL A N 1
ATOM 1456 C CA . VAL A 1 183 ? -22.366 6.364 2.106 1.00 55.78 183 VAL A CA 1
ATOM 1457 C C . VAL A 1 183 ? -22.195 5.701 3.472 1.00 55.78 183 VAL A C 1
ATOM 1459 O O . VAL A 1 183 ? -23.154 5.635 4.243 1.00 55.78 183 VAL A O 1
ATOM 1462 N N . TYR A 1 184 ? -20.980 5.266 3.803 1.00 65.00 184 TYR A N 1
ATOM 1463 C CA . TYR A 1 184 ? -20.675 4.682 5.104 1.00 65.00 184 TYR A CA 1
ATOM 1464 C C . TYR A 1 184 ? -20.921 5.677 6.255 1.00 65.00 184 TYR A C 1
ATOM 1466 O O . TYR A 1 184 ? -21.632 5.336 7.205 1.00 65.00 184 TYR A O 1
ATOM 1474 N N . ILE A 1 185 ? -20.411 6.916 6.163 1.00 57.81 185 ILE A N 1
ATOM 1475 C CA . ILE A 1 185 ? -20.652 7.967 7.173 1.00 57.81 185 ILE A CA 1
ATOM 1476 C C . ILE A 1 185 ? -22.155 8.214 7.334 1.00 57.81 185 ILE A C 1
ATOM 1478 O O . ILE A 1 185 ? -22.655 8.328 8.459 1.00 57.81 185 ILE A O 1
ATOM 1482 N N . GLY A 1 186 ? -22.886 8.283 6.216 1.00 56.62 186 GLY A N 1
ATOM 1483 C CA . GLY A 1 186 ? -24.339 8.424 6.210 1.00 56.62 186 GLY A CA 1
ATOM 1484 C C . GLY A 1 186 ? -25.023 7.298 6.987 1.00 56.62 186 GLY A C 1
ATOM 1485 O O . GLY A 1 186 ? -25.817 7.575 7.888 1.00 56.62 186 GLY A O 1
ATOM 1486 N N . SER A 1 187 ? -24.653 6.043 6.711 1.00 54.38 187 SER A N 1
ATOM 1487 C CA . SER A 1 187 ? -25.181 4.864 7.411 1.00 54.38 187 SER A CA 1
ATOM 1488 C C . SER A 1 187 ? -24.894 4.912 8.912 1.00 54.38 187 SER A C 1
ATOM 1490 O O . SER A 1 187 ? -25.815 4.781 9.717 1.00 54.38 187 SER A O 1
ATOM 1492 N N . LYS A 1 188 ? -23.649 5.197 9.319 1.00 67.44 188 LYS A N 1
ATOM 1493 C CA . LYS A 1 188 ? -23.283 5.271 10.745 1.00 67.44 188 LYS A CA 1
ATOM 1494 C C . LYS A 1 188 ? -23.968 6.409 11.485 1.00 67.44 188 LYS A C 1
ATOM 1496 O O . LYS A 1 188 ? -24.347 6.262 12.645 1.00 67.44 188 LYS A O 1
ATOM 1501 N N . THR A 1 189 ? -24.181 7.537 10.816 1.00 60.97 189 THR A N 1
ATOM 1502 C CA . THR A 1 189 ? -24.940 8.652 11.390 1.00 60.97 189 THR A CA 1
ATOM 1503 C C . THR A 1 189 ? -26.396 8.260 11.646 1.00 60.97 189 THR A C 1
ATOM 1505 O O . THR A 1 189 ? -26.971 8.678 12.653 1.00 60.97 189 THR A O 1
ATOM 1508 N N . ILE A 1 190 ? -26.996 7.463 10.756 1.00 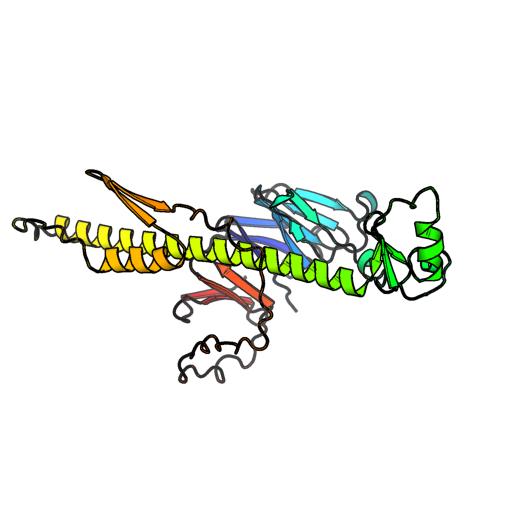58.91 190 ILE A N 1
ATOM 1509 C CA . ILE A 1 190 ? -28.355 6.936 10.928 1.00 58.91 190 ILE A CA 1
ATOM 1510 C C . ILE A 1 190 ? -28.392 5.931 12.083 1.00 58.91 190 ILE A C 1
ATOM 1512 O O . ILE A 1 190 ? -29.212 6.103 12.982 1.00 58.91 190 ILE A O 1
ATOM 1516 N N . GLU A 1 191 ? -27.482 4.953 12.113 1.00 62.81 191 GLU A N 1
ATOM 1517 C CA . GLU A 1 191 ? -27.384 3.956 13.193 1.00 62.81 191 GLU A CA 1
ATOM 1518 C C . GLU A 1 191 ? -27.284 4.620 14.574 1.00 62.81 191 GLU A C 1
ATOM 1520 O O . GLU A 1 191 ? -28.111 4.360 15.446 1.00 62.81 191 GLU A O 1
ATOM 1525 N N . ASN A 1 192 ? -26.364 5.576 14.740 1.00 64.81 192 ASN A N 1
ATOM 1526 C CA . ASN A 1 192 ? -26.177 6.293 16.005 1.00 64.81 192 ASN A CA 1
ATOM 1527 C C . ASN A 1 192 ? -27.419 7.094 16.433 1.00 64.81 192 ASN A C 1
ATOM 1529 O O . ASN A 1 192 ? -27.670 7.278 17.625 1.00 64.81 192 ASN A O 1
ATOM 1533 N N . LYS A 1 193 ? -28.194 7.627 15.478 1.00 63.97 193 LYS A N 1
ATOM 1534 C CA . LYS A 1 193 ? -29.454 8.325 15.785 1.00 63.97 193 LYS A CA 1
ATOM 1535 C C . LYS A 1 193 ? -30.527 7.343 16.246 1.00 63.97 193 LYS A C 1
ATOM 1537 O O . LYS A 1 193 ? -31.227 7.641 17.209 1.00 63.97 193 LYS A O 1
ATOM 1542 N N . VAL A 1 194 ? -30.633 6.190 15.584 1.00 67.38 194 VAL A N 1
ATOM 1543 C CA . VAL A 1 194 ? -31.578 5.126 15.951 1.00 67.38 194 VAL A CA 1
ATOM 1544 C C . VAL A 1 194 ? -31.266 4.584 17.344 1.00 67.38 194 VAL A C 1
ATOM 1546 O O . VAL A 1 194 ? -32.177 4.453 18.153 1.00 67.38 194 VAL A O 1
ATOM 1549 N N . GLU A 1 195 ? -29.995 4.346 17.664 1.00 73.31 195 GLU A N 1
ATOM 1550 C CA . GLU A 1 195 ? -29.576 3.838 18.975 1.00 73.31 195 GLU A CA 1
ATOM 1551 C C . GLU A 1 195 ? -29.895 4.821 20.115 1.00 73.31 195 GLU A C 1
ATOM 1553 O O . GLU A 1 195 ? -30.401 4.420 21.166 1.00 73.31 195 GLU A O 1
ATOM 1558 N N . LYS A 1 196 ? -29.686 6.127 19.896 1.00 74.00 196 LYS A N 1
ATOM 1559 C CA . LYS A 1 196 ? -30.040 7.171 20.874 1.00 74.00 196 LYS A CA 1
ATOM 1560 C C . LYS A 1 196 ? -31.542 7.243 21.133 1.00 74.00 196 LYS A C 1
ATOM 1562 O O . LYS A 1 196 ? -31.951 7.322 22.288 1.00 74.00 196 LYS A O 1
ATOM 1567 N N . GLU A 1 197 ? -32.352 7.208 20.078 1.00 72.81 197 GLU A N 1
ATOM 1568 C CA . GLU A 1 197 ? -33.815 7.195 20.203 1.00 72.81 197 GLU A CA 1
ATOM 1569 C C . GLU A 1 197 ? -34.302 5.900 20.870 1.00 72.81 197 GLU A C 1
ATOM 1571 O O . GLU A 1 197 ? -35.165 5.950 21.740 1.00 72.81 197 GLU A O 1
ATOM 1576 N N . ALA A 1 198 ? -33.708 4.747 20.545 1.00 69.19 198 ALA A N 1
ATOM 1577 C CA . ALA A 1 198 ? -34.019 3.479 21.203 1.00 69.19 198 ALA A CA 1
ATOM 1578 C C . ALA A 1 198 ? -33.702 3.528 22.704 1.00 69.19 198 ALA A C 1
ATOM 1580 O O . ALA A 1 198 ? -34.542 3.160 23.519 1.00 69.19 198 ALA A O 1
ATOM 1581 N N . THR A 1 199 ? -32.533 4.058 23.074 1.00 74.00 199 THR A N 1
ATOM 1582 C CA . THR A 1 199 ? -32.128 4.237 24.479 1.00 74.00 199 THR A CA 1
ATOM 1583 C C . THR A 1 199 ? -33.074 5.180 25.222 1.00 74.00 199 THR A C 1
ATOM 1585 O O . THR A 1 199 ? -33.434 4.930 26.369 1.00 74.00 199 THR A O 1
ATOM 1588 N N . TYR A 1 200 ? -33.519 6.250 24.563 1.00 75.19 200 TYR A N 1
ATOM 1589 C CA . TYR A 1 200 ? -34.498 7.178 25.121 1.00 75.19 200 TYR A CA 1
ATOM 1590 C C . TYR A 1 200 ? -35.880 6.532 25.311 1.00 75.19 200 TYR A C 1
ATOM 1592 O O . TYR A 1 200 ? -36.508 6.691 26.354 1.00 75.19 200 TYR A O 1
ATOM 1600 N N . LEU A 1 201 ? -36.360 5.759 24.336 1.00 69.19 201 LEU A N 1
ATOM 1601 C CA . LEU A 1 201 ? -37.621 5.025 24.472 1.00 69.19 201 LEU A CA 1
ATOM 1602 C C . LEU A 1 201 ? -37.541 3.964 25.577 1.00 69.19 201 LEU A C 1
ATOM 1604 O O . LEU A 1 201 ? -38.504 3.786 26.323 1.00 69.19 201 LEU A O 1
ATOM 1608 N N . GLN A 1 202 ? -36.393 3.296 25.705 1.00 72.31 202 GLN A N 1
ATOM 1609 C CA . GLN A 1 202 ? -36.115 2.346 26.778 1.00 72.31 202 GLN A CA 1
ATOM 1610 C C . GLN A 1 202 ? -36.201 3.032 28.151 1.00 72.31 202 GLN A C 1
ATOM 1612 O O . GLN A 1 202 ? -36.877 2.522 29.042 1.00 72.31 202 GLN A O 1
ATOM 1617 N N . SER A 1 203 ? -35.610 4.222 28.309 1.00 78.19 203 SER A N 1
ATOM 1618 C CA . SER A 1 203 ? -35.661 4.948 29.585 1.00 78.19 203 SER A CA 1
ATOM 1619 C C . SER A 1 203 ? -37.072 5.428 29.940 1.00 78.19 203 SER A C 1
ATOM 1621 O O . SER A 1 203 ? -37.464 5.365 31.103 1.00 78.19 203 SER A O 1
ATOM 1623 N N . LEU A 1 204 ? -37.882 5.826 28.952 1.00 72.50 204 LEU A N 1
ATOM 1624 C CA . LEU A 1 204 ? -39.298 6.153 29.170 1.00 72.50 204 LEU A CA 1
ATOM 1625 C C . LEU A 1 204 ? -40.130 4.939 29.621 1.00 72.50 204 LEU A C 1
ATOM 1627 O O . LEU A 1 204 ? -41.103 5.097 30.364 1.00 72.50 204 LEU A O 1
ATOM 1631 N N . LEU A 1 205 ? -39.787 3.733 29.154 1.00 71.94 205 LEU A N 1
ATOM 1632 C CA . LEU A 1 205 ? -40.444 2.492 29.577 1.00 71.94 205 LEU A CA 1
ATOM 1633 C C . LEU A 1 205 ? -40.074 2.133 31.019 1.00 71.94 205 LEU A C 1
ATOM 1635 O O . LEU A 1 205 ? -40.953 1.764 31.799 1.00 71.94 205 LEU A O 1
ATOM 1639 N N . GLU A 1 206 ? -38.795 2.262 31.367 1.00 79.19 206 GLU A N 1
ATOM 1640 C CA . GLU A 1 206 ? -38.267 1.944 32.696 1.00 79.19 206 GLU A CA 1
ATOM 1641 C C . GLU A 1 206 ? -38.779 2.906 33.779 1.00 79.19 206 GLU A C 1
ATOM 1643 O O . GLU A 1 206 ? -39.095 2.466 34.883 1.00 79.19 206 GLU A O 1
ATOM 1648 N N . ASP A 1 207 ? -38.965 4.188 33.452 1.00 80.88 207 ASP A N 1
ATOM 1649 C CA . ASP A 1 207 ? -39.442 5.215 34.394 1.00 80.88 207 ASP A CA 1
ATOM 1650 C C . ASP A 1 207 ? -40.968 5.161 34.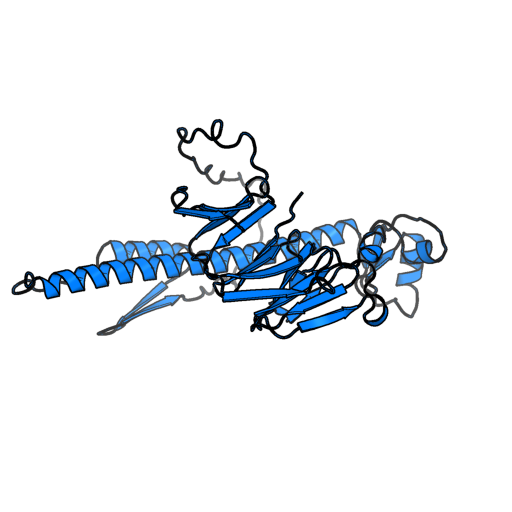648 1.00 80.88 207 ASP A C 1
ATOM 1652 O O . ASP A 1 207 ? -41.540 5.971 35.375 1.00 80.88 207 ASP A O 1
ATOM 1656 N N . GLY A 1 208 ? -41.686 4.214 34.027 1.00 66.94 208 GLY A N 1
ATOM 1657 C CA . GLY A 1 208 ? -43.120 3.991 34.256 1.00 66.94 208 GLY A CA 1
ATOM 1658 C C . GLY A 1 208 ? -44.051 5.115 33.770 1.00 66.94 208 GLY A C 1
ATOM 1659 O O . GLY A 1 208 ? -45.274 5.006 33.912 1.00 66.94 208 GLY A O 1
ATOM 1660 N N . THR A 1 209 ? -43.507 6.162 33.145 1.00 59.84 209 THR A N 1
ATOM 1661 C CA . THR A 1 209 ? -44.236 7.336 32.630 1.00 59.84 209 THR A CA 1
ATOM 1662 C C . THR A 1 209 ? -45.122 7.016 31.418 1.00 59.84 209 THR A C 1
ATOM 1664 O O . THR A 1 209 ? -46.039 7.771 31.092 1.00 59.84 209 THR A O 1
ATOM 1667 N N . LEU A 1 210 ? -44.931 5.857 30.780 1.00 54.78 210 LEU A N 1
ATOM 1668 C CA . LEU A 1 210 ? -45.667 5.427 29.584 1.00 54.78 210 LEU A CA 1
ATOM 1669 C C . LEU A 1 210 ? -47.032 4.752 29.837 1.00 54.78 210 LEU A C 1
ATOM 1671 O O . LEU A 1 210 ? -47.651 4.272 28.888 1.00 54.78 210 LEU A O 1
ATOM 1675 N N . ARG A 1 211 ? -47.566 4.733 31.068 1.00 50.59 211 ARG A N 1
ATOM 1676 C CA . ARG A 1 211 ? -48.806 3.987 31.385 1.00 50.59 211 ARG A CA 1
ATOM 1677 C C . ARG A 1 211 ? -50.098 4.470 30.698 1.00 50.59 211 ARG A C 1
ATOM 1679 O O . ARG A 1 211 ? -51.094 3.759 30.794 1.00 50.59 211 ARG A O 1
ATOM 1686 N N . GLN A 1 212 ? -50.125 5.600 29.981 1.00 47.38 212 GLN A N 1
ATOM 1687 C CA . GLN A 1 212 ? -51.360 6.085 29.327 1.00 47.38 212 GLN A CA 1
ATOM 1688 C C . GLN A 1 212 ? -51.219 6.723 27.935 1.00 47.38 212 GLN A C 1
ATOM 1690 O O . GLN A 1 212 ? -52.214 7.200 27.387 1.00 47.38 212 GLN A O 1
ATOM 1695 N N . ASN A 1 213 ? -50.049 6.691 27.296 1.00 39.59 213 ASN A N 1
ATOM 1696 C CA . ASN A 1 213 ? -49.903 7.315 25.980 1.00 39.59 213 ASN A CA 1
ATOM 1697 C C . ASN A 1 213 ? -50.144 6.309 24.849 1.00 39.59 213 ASN A C 1
ATOM 1699 O O . ASN A 1 213 ? -49.319 5.447 24.557 1.00 39.59 213 ASN A O 1
ATOM 1703 N N . ARG A 1 214 ? -51.289 6.451 24.167 1.00 39.53 214 ARG A N 1
ATOM 1704 C CA . ARG A 1 214 ? -51.529 5.855 22.846 1.00 39.53 214 ARG A CA 1
ATOM 1705 C C . ARG A 1 214 ? -50.468 6.419 21.891 1.00 39.53 214 ARG A C 1
ATOM 1707 O O . ARG A 1 214 ? -50.574 7.569 21.468 1.00 39.53 214 ARG A O 1
ATOM 1714 N N . LEU A 1 215 ? -49.443 5.630 21.569 1.00 37.25 215 LEU A N 1
ATOM 1715 C CA . LEU A 1 215 ? -48.421 5.981 20.579 1.00 37.25 215 LEU A CA 1
ATOM 1716 C C . LEU A 1 215 ? -49.076 6.100 19.198 1.00 37.25 215 LEU A C 1
ATOM 1718 O O . LEU A 1 215 ? -49.230 5.126 18.464 1.00 37.25 215 LEU A O 1
ATOM 1722 N N . LYS A 1 216 ? -49.496 7.316 18.844 1.00 39.34 216 LYS A N 1
ATOM 1723 C CA . LYS A 1 216 ? -49.849 7.664 17.471 1.00 39.34 216 LYS A CA 1
ATOM 1724 C C . LYS A 1 216 ? -48.536 7.941 16.747 1.00 39.34 216 LYS A C 1
ATOM 1726 O O . LYS A 1 216 ? -47.990 9.039 16.840 1.00 39.34 216 LYS A O 1
ATOM 1731 N N . LEU A 1 217 ? -48.012 6.920 16.073 1.00 36.62 217 LEU A N 1
ATOM 1732 C CA . LEU A 1 217 ? -46.870 7.041 15.170 1.00 36.62 217 LEU A CA 1
ATOM 1733 C C . LEU A 1 217 ? -47.297 7.930 13.997 1.00 36.62 217 LEU A C 1
ATOM 1735 O O . LEU A 1 217 ? -47.832 7.482 12.988 1.00 36.62 217 LEU A O 1
ATOM 1739 N N . THR A 1 218 ? -47.143 9.234 14.188 1.00 42.12 218 THR A N 1
ATOM 1740 C CA . THR A 1 218 ? -47.269 10.210 13.115 1.00 42.12 218 THR A CA 1
ATOM 1741 C C . THR A 1 218 ? -45.949 10.121 12.367 1.00 42.12 218 THR A C 1
ATOM 1743 O O . THR A 1 218 ? -44.910 10.410 12.961 1.00 42.12 218 THR A O 1
ATOM 1746 N N . MET A 1 219 ? -45.970 9.632 11.121 1.00 40.44 219 MET A N 1
ATOM 1747 C CA . MET A 1 219 ? -44.811 9.655 10.220 1.00 40.44 219 MET A CA 1
ATOM 1748 C C . MET A 1 219 ? -44.216 11.065 10.264 1.00 40.44 219 MET A C 1
ATOM 1750 O O . MET A 1 219 ? -44.827 12.026 9.806 1.00 40.44 219 MET A O 1
ATOM 1754 N N . ASN A 1 220 ? -43.090 11.191 10.959 1.00 47.94 220 ASN A N 1
ATOM 1755 C CA . ASN A 1 220 ? -42.517 12.471 11.344 1.00 47.94 220 ASN A CA 1
ATOM 1756 C C . ASN A 1 220 ? -41.932 13.146 10.090 1.00 47.94 220 ASN A C 1
ATOM 1758 O O . ASN A 1 220 ? -41.383 12.453 9.232 1.00 47.94 220 ASN A O 1
ATOM 1762 N N . GLU A 1 221 ? -41.964 14.480 10.009 1.00 51.47 221 GLU A N 1
ATOM 1763 C CA . GLU A 1 221 ? -41.280 15.283 8.971 1.00 51.47 221 GLU A CA 1
ATOM 1764 C C . GLU A 1 221 ? -39.813 14.853 8.766 1.00 51.47 221 GLU A C 1
ATOM 1766 O O . GLU A 1 221 ? -39.239 15.003 7.691 1.00 51.47 221 GLU A O 1
ATOM 1771 N N . LYS A 1 222 ? -39.207 14.236 9.786 1.00 50.12 222 LYS A N 1
ATOM 1772 C CA . LYS A 1 222 ? -37.867 13.639 9.745 1.00 50.12 222 LYS A CA 1
ATOM 1773 C C . LYS A 1 222 ? -37.701 12.494 8.732 1.00 50.12 222 LYS A C 1
ATOM 1775 O O . LYS A 1 222 ? -36.624 12.390 8.155 1.00 50.12 222 LYS A O 1
ATOM 1780 N N . LEU A 1 223 ? -38.713 11.653 8.501 1.00 53.19 223 LEU A N 1
ATOM 1781 C CA . LEU A 1 223 ? -38.653 10.582 7.489 1.00 53.19 223 LEU A CA 1
ATOM 1782 C C . LEU A 1 223 ? -38.784 11.158 6.072 1.00 53.19 223 LEU A C 1
ATOM 1784 O O . LEU A 1 223 ? -38.028 10.759 5.194 1.00 53.19 223 LEU A O 1
ATOM 1788 N N . SER A 1 224 ? -39.621 12.186 5.901 1.00 56.88 224 SER A N 1
ATOM 1789 C CA . SER A 1 224 ? -39.678 13.001 4.676 1.00 56.88 224 SER A CA 1
ATOM 1790 C C . SER A 1 224 ? -38.334 13.687 4.383 1.00 56.88 224 SER A C 1
ATOM 1792 O O . SER A 1 224 ? -37.862 13.685 3.248 1.00 56.88 224 SER A O 1
ATOM 1794 N N . ASN A 1 225 ? -37.630 14.174 5.412 1.00 59.19 225 ASN A N 1
ATOM 1795 C CA . ASN A 1 225 ? -36.274 14.709 5.250 1.00 59.19 225 ASN A CA 1
ATOM 1796 C C . ASN A 1 225 ? -35.249 13.638 4.845 1.00 59.19 225 ASN A C 1
ATOM 1798 O O . ASN A 1 225 ? -34.350 13.931 4.061 1.00 59.19 225 ASN A O 1
ATOM 1802 N N . ILE A 1 226 ? -35.365 12.405 5.345 1.00 51.75 226 ILE A N 1
ATOM 1803 C CA . ILE A 1 226 ? -34.490 11.295 4.935 1.00 51.75 226 ILE A CA 1
ATOM 1804 C C . ILE A 1 226 ? -34.784 10.888 3.484 1.00 51.75 226 ILE A C 1
ATOM 1806 O O . ILE A 1 226 ? -33.845 10.732 2.707 1.00 51.75 226 ILE A O 1
ATOM 1810 N N . GLU A 1 227 ? -36.055 10.791 3.086 1.00 55.62 227 GLU A N 1
ATOM 1811 C CA . GLU A 1 227 ? -36.446 10.565 1.687 1.00 55.62 227 GLU A CA 1
ATOM 1812 C C . GLU A 1 227 ? -35.962 11.694 0.768 1.00 55.62 227 GLU A C 1
ATOM 1814 O O . GLU A 1 227 ? -35.457 11.412 -0.314 1.00 55.62 227 GLU A O 1
ATOM 1819 N N . SER A 1 228 ? -36.024 12.952 1.212 1.00 60.81 228 SER A N 1
ATOM 1820 C CA . SER A 1 228 ? -35.502 14.113 0.480 1.00 60.81 228 SER A CA 1
ATOM 1821 C C . SER A 1 228 ? -33.981 14.041 0.294 1.00 60.81 228 SER A C 1
ATOM 1823 O O . SER A 1 228 ? -33.485 14.154 -0.827 1.00 60.81 228 SER A O 1
ATOM 1825 N N . ILE A 1 229 ? -33.229 13.760 1.366 1.00 55.81 229 ILE A N 1
ATOM 1826 C CA . ILE A 1 229 ? -31.764 13.638 1.317 1.00 55.81 229 ILE A CA 1
ATOM 1827 C C . ILE A 1 229 ? -31.350 12.476 0.410 1.00 55.81 229 ILE A C 1
ATOM 1829 O O . ILE A 1 229 ? -30.503 12.656 -0.460 1.00 55.81 229 ILE A O 1
ATOM 1833 N N . ILE A 1 230 ? -31.950 11.295 0.562 1.00 50.59 230 ILE A N 1
ATOM 1834 C CA . ILE A 1 230 ? -31.603 10.128 -0.263 1.00 50.59 230 ILE A CA 1
ATOM 1835 C C . ILE A 1 230 ? -32.105 10.315 -1.709 1.00 50.59 230 ILE A C 1
ATOM 1837 O O . ILE A 1 230 ? -31.417 9.920 -2.652 1.00 50.59 230 ILE A O 1
ATOM 1841 N N . GLY A 1 231 ? -33.239 10.998 -1.891 1.00 55.28 231 GLY A N 1
ATOM 1842 C CA . GLY A 1 231 ? -33.832 11.366 -3.178 1.00 55.28 231 GLY A CA 1
ATOM 1843 C C . GLY A 1 231 ? -32.907 12.188 -4.076 1.00 55.28 231 GLY A C 1
ATOM 1844 O O . GLY A 1 231 ? -32.926 12.013 -5.295 1.00 55.28 231 GLY A O 1
ATOM 1845 N N . THR A 1 232 ? -32.019 13.007 -3.495 1.00 54.44 232 THR A N 1
ATOM 1846 C CA . THR A 1 232 ? -30.992 13.737 -4.269 1.00 54.44 232 THR A CA 1
ATOM 1847 C C . THR A 1 232 ? -29.995 12.817 -4.985 1.00 54.44 232 THR A C 1
ATOM 1849 O O . THR A 1 232 ? -29.359 13.234 -5.952 1.00 54.44 232 THR A O 1
ATOM 1852 N N . PHE A 1 233 ? -29.897 11.548 -4.575 1.00 43.25 233 PHE A N 1
ATOM 1853 C CA . PHE A 1 233 ? -28.987 10.552 -5.146 1.00 43.25 233 PHE A CA 1
ATOM 1854 C C . PHE A 1 233 ? -29.706 9.459 -5.963 1.00 43.25 233 PHE A C 1
ATOM 1856 O O . PHE A 1 233 ? -29.057 8.536 -6.474 1.00 43.25 233 PHE A O 1
ATOM 1863 N N . GLY A 1 234 ? -31.034 9.529 -6.107 1.00 49.50 234 GLY A N 1
ATOM 1864 C CA . GLY A 1 234 ? -31.842 8.615 -6.923 1.00 49.50 234 GLY A CA 1
ATOM 1865 C C . GLY A 1 234 ? -33.235 8.351 -6.348 1.00 49.50 234 GLY A C 1
ATOM 1866 O O . GLY A 1 234 ? -33.539 8.730 -5.225 1.00 49.50 234 GLY A O 1
ATOM 1867 N N . THR A 1 235 ? -34.091 7.672 -7.111 1.00 49.19 235 THR A N 1
ATOM 1868 C CA . THR A 1 235 ? -35.465 7.356 -6.693 1.00 49.19 235 THR A CA 1
ATOM 1869 C C . THR A 1 235 ? -35.468 6.283 -5.603 1.00 49.19 235 THR A C 1
ATOM 1871 O O . THR A 1 235 ? -34.926 5.184 -5.784 1.00 49.19 235 THR A O 1
ATOM 1874 N N . VAL A 1 236 ? -36.083 6.607 -4.468 1.00 45.56 236 VAL A N 1
ATOM 1875 C CA . VAL A 1 236 ? -36.218 5.724 -3.306 1.00 45.56 236 VAL A CA 1
ATOM 1876 C C . VAL A 1 236 ? -37.650 5.217 -3.257 1.00 45.56 236 VAL A C 1
ATOM 1878 O O . VAL A 1 236 ? -38.584 6.012 -3.295 1.00 45.56 236 VAL A O 1
ATOM 1881 N N . GLU A 1 237 ? -37.825 3.899 -3.195 1.00 53.50 237 GLU A N 1
ATOM 1882 C CA . GLU A 1 237 ? -39.115 3.291 -2.878 1.00 53.50 237 GLU A CA 1
ATOM 1883 C C . GLU A 1 237 ? -39.101 2.851 -1.416 1.00 53.50 237 GLU A C 1
ATOM 1885 O O . GLU A 1 237 ? -38.216 2.101 -0.986 1.00 53.50 237 GLU A O 1
ATOM 1890 N N . THR A 1 238 ? -40.089 3.328 -0.667 1.00 46.19 238 THR A N 1
ATOM 1891 C CA . THR A 1 238 ? -40.279 3.001 0.744 1.00 46.19 238 THR A CA 1
ATOM 1892 C C . THR A 1 238 ? -41.344 1.918 0.844 1.00 46.19 238 THR A C 1
ATOM 1894 O O . THR A 1 238 ? -42.515 2.154 0.549 1.00 46.19 238 THR A O 1
ATOM 1897 N N . GLU A 1 239 ? -40.944 0.711 1.240 1.00 51.06 239 GLU A N 1
ATOM 1898 C CA . GLU A 1 239 ? -41.866 -0.402 1.472 1.00 51.06 239 GLU A CA 1
ATOM 1899 C C . GLU A 1 239 ? -42.067 -0.557 2.985 1.00 51.06 239 GLU A C 1
ATOM 1901 O O . GLU A 1 239 ? -41.126 -0.856 3.726 1.00 51.06 239 GLU A O 1
ATOM 1906 N N . ILE A 1 240 ? -43.287 -0.283 3.454 1.00 41.94 240 ILE A N 1
ATOM 1907 C CA . ILE A 1 240 ? -43.635 -0.313 4.879 1.00 41.94 240 ILE A CA 1
ATOM 1908 C C . ILE A 1 240 ? -44.288 -1.663 5.185 1.00 41.94 240 ILE A C 1
ATOM 1910 O O . ILE A 1 240 ? -45.452 -1.891 4.856 1.00 41.94 240 ILE A O 1
ATOM 1914 N N . GLY A 1 241 ? -43.535 -2.562 5.820 1.00 44.94 241 GLY A N 1
ATOM 1915 C CA . GLY A 1 241 ? -44.062 -3.784 6.425 1.00 44.94 241 GLY A CA 1
ATOM 1916 C C . GLY A 1 241 ? -44.546 -3.548 7.859 1.00 44.94 241 GLY A C 1
ATOM 1917 O O . GLY A 1 241 ? -44.253 -2.521 8.467 1.00 44.94 241 GLY A O 1
ATOM 1918 N N . GLN A 1 242 ? -45.256 -4.524 8.438 1.00 38.84 242 GLN A N 1
ATOM 1919 C CA . GLN A 1 242 ? -45.825 -4.422 9.795 1.00 38.84 242 GLN A CA 1
ATOM 1920 C C . GLN A 1 242 ? -44.778 -4.191 10.907 1.00 38.84 242 GLN A C 1
ATOM 1922 O O . GLN A 1 242 ? -45.136 -3.713 11.980 1.00 38.84 242 GLN A O 1
ATOM 1927 N N . THR A 1 243 ? -43.498 -4.489 10.662 1.00 30.95 243 THR A N 1
ATOM 1928 C CA . THR A 1 243 ? -42.395 -4.327 11.632 1.00 30.95 243 THR A CA 1
ATOM 1929 C C . THR A 1 243 ? -41.073 -3.869 11.002 1.00 30.95 243 THR A C 1
ATOM 1931 O O . THR A 1 243 ? -40.057 -3.810 11.691 1.00 30.95 243 THR A O 1
ATOM 1934 N N . LEU A 1 244 ? -41.054 -3.540 9.706 1.00 35.38 244 LEU A N 1
ATOM 1935 C CA . LEU A 1 244 ? -39.820 -3.246 8.977 1.00 35.38 244 LEU A CA 1
ATOM 1936 C C . LEU A 1 244 ? -40.064 -2.159 7.925 1.00 35.38 244 LEU A C 1
ATOM 1938 O O . LEU A 1 244 ? -40.973 -2.287 7.106 1.00 35.38 244 LEU A O 1
ATOM 1942 N N . ILE A 1 245 ? -39.237 -1.111 7.926 1.00 43.59 245 ILE A N 1
ATOM 1943 C CA . ILE A 1 245 ? -39.160 -0.148 6.820 1.00 43.59 245 ILE A CA 1
ATOM 1944 C C . ILE A 1 245 ? -37.976 -0.565 5.954 1.00 43.59 245 ILE A C 1
ATOM 1946 O O . ILE A 1 245 ? -36.837 -0.560 6.420 1.00 43.59 245 ILE A O 1
ATOM 1950 N N . VAL A 1 246 ? -38.239 -0.931 4.701 1.00 40.81 246 VAL A N 1
ATOM 1951 C CA . VAL A 1 246 ? -37.192 -1.276 3.734 1.00 40.81 246 VAL A CA 1
ATOM 1952 C C . VAL A 1 246 ? -37.086 -0.151 2.712 1.00 40.81 246 VAL A C 1
ATOM 1954 O O . VAL A 1 246 ? -38.028 0.105 1.965 1.00 40.81 246 VAL A O 1
ATOM 1957 N N . LEU A 1 247 ? -35.928 0.512 2.669 1.00 42.56 247 LEU A N 1
ATOM 1958 C CA . LEU A 1 247 ? -35.608 1.513 1.651 1.00 42.56 247 LEU A CA 1
ATOM 1959 C C . LEU A 1 247 ? -34.911 0.823 0.475 1.00 42.56 247 LEU A C 1
ATOM 1961 O O . LEU A 1 247 ? -33.771 0.372 0.597 1.00 42.56 247 LEU A O 1
ATOM 1965 N N . LYS A 1 248 ? -35.586 0.734 -0.674 1.00 44.91 248 LYS A N 1
ATOM 1966 C CA . LYS A 1 248 ? -35.006 0.180 -1.906 1.00 44.91 248 LYS A CA 1
ATOM 1967 C C . LYS A 1 248 ? -34.632 1.319 -2.849 1.00 44.91 248 LYS A C 1
ATOM 1969 O O . LYS A 1 248 ? -35.490 2.055 -3.331 1.00 44.91 248 LYS A O 1
ATOM 1974 N N . ARG A 1 249 ? -33.339 1.446 -3.160 1.00 43.44 249 ARG A N 1
ATOM 1975 C CA . ARG A 1 249 ? -32.860 2.358 -4.209 1.00 43.44 249 ARG A CA 1
ATOM 1976 C C . ARG A 1 249 ? -33.110 1.723 -5.575 1.00 43.44 249 ARG A C 1
ATOM 1978 O O . ARG A 1 249 ? -32.502 0.700 -5.892 1.00 43.44 249 ARG A O 1
ATOM 1985 N N . ARG A 1 250 ? -33.945 2.340 -6.416 1.00 45.09 250 ARG A N 1
ATOM 1986 C CA . ARG A 1 250 ? -34.047 1.947 -7.829 1.00 45.09 250 ARG A CA 1
ATOM 1987 C C . ARG A 1 250 ? -33.016 2.711 -8.650 1.00 45.09 250 ARG A C 1
ATOM 1989 O O . ARG A 1 250 ? -32.958 3.937 -8.622 1.00 45.09 250 ARG A O 1
ATOM 1996 N N . LYS A 1 251 ? -32.200 1.987 -9.423 1.00 43.69 251 LYS A N 1
ATOM 1997 C CA . LYS A 1 251 ? -31.400 2.601 -10.492 1.00 43.69 251 LYS A CA 1
ATOM 1998 C C . LYS A 1 251 ? -32.367 3.155 -11.543 1.00 43.69 251 LYS A C 1
ATOM 2000 O O . LYS A 1 251 ? -33.096 2.380 -12.161 1.00 43.69 251 LYS A O 1
ATOM 2005 N N . ASN A 1 252 ? -32.377 4.472 -11.752 1.00 42.94 252 ASN A N 1
ATOM 2006 C CA . ASN A 1 252 ? -33.134 5.067 -12.851 1.00 42.94 252 ASN A CA 1
ATOM 2007 C C . ASN A 1 252 ? -32.580 4.568 -14.192 1.00 42.94 252 ASN A C 1
ATOM 2009 O O . ASN A 1 252 ? -31.372 4.598 -14.427 1.00 42.94 252 ASN A O 1
ATOM 2013 N N . LYS A 1 253 ? -33.473 4.134 -15.090 1.00 43.69 253 LYS A N 1
ATOM 2014 C CA . LYS A 1 253 ? -33.168 3.802 -16.492 1.00 43.69 253 LYS A CA 1
ATOM 2015 C C . LYS A 1 253 ? -32.903 5.075 -17.320 1.00 43.69 253 LYS A C 1
ATOM 2017 O O . LYS A 1 253 ? -33.567 5.312 -18.319 1.00 43.69 253 LYS A O 1
ATOM 2022 N N . GLN A 1 254 ? -31.937 5.896 -16.921 1.00 42.44 254 GLN A N 1
ATOM 2023 C CA . GLN A 1 254 ? -31.422 7.007 -17.733 1.00 42.44 254 GLN A CA 1
ATOM 2024 C C . GLN A 1 254 ? -29.934 6.802 -18.043 1.00 42.44 254 GLN A C 1
ATOM 2026 O O . GLN A 1 254 ? -29.086 7.626 -17.731 1.00 42.44 254 GLN A O 1
ATOM 2031 N N . ALA A 1 255 ? -29.628 5.670 -18.680 1.00 40.38 255 ALA A N 1
ATOM 2032 C CA . ALA A 1 255 ? -28.386 5.477 -19.436 1.00 40.38 255 ALA A CA 1
ATOM 2033 C C . ALA A 1 255 ? -28.655 5.256 -20.939 1.00 40.38 255 ALA A C 1
ATOM 2035 O O . ALA A 1 255 ? -27.776 4.837 -21.681 1.00 40.38 255 ALA A O 1
ATOM 2036 N N . GLN A 1 256 ? -29.878 5.526 -21.402 1.00 40.66 256 GLN A N 1
ATOM 2037 C CA . GLN A 1 256 ? -30.248 5.473 -22.814 1.00 40.66 256 GLN A CA 1
ATOM 2038 C C . GLN A 1 256 ? -31.189 6.635 -23.108 1.00 40.66 256 GLN A C 1
ATOM 2040 O O . GLN A 1 256 ? -32.395 6.457 -23.062 1.00 40.66 256 GLN A O 1
ATOM 2045 N N . ILE A 1 257 ? -30.639 7.832 -23.309 1.00 35.97 257 ILE A N 1
ATOM 2046 C CA . ILE A 1 257 ? -31.199 8.913 -24.134 1.00 35.97 257 ILE A CA 1
ATOM 2047 C C . ILE A 1 257 ? -30.117 10.010 -24.204 1.00 35.97 257 ILE A C 1
ATOM 2049 O O . ILE A 1 257 ? -29.678 10.523 -23.181 1.00 35.97 257 ILE A O 1
ATOM 2053 N N . MET A 1 258 ? -29.729 10.332 -25.445 1.00 32.84 258 MET A N 1
ATOM 2054 C CA . MET A 1 258 ? -28.898 11.458 -25.917 1.00 32.84 258 MET A CA 1
ATOM 2055 C C . MET A 1 258 ? -27.401 11.223 -26.168 1.00 32.84 258 MET A C 1
ATOM 2057 O O . MET A 1 258 ? -26.523 11.851 -25.586 1.00 32.84 258 MET A O 1
ATOM 2061 N N . SER A 1 259 ? -27.136 10.451 -27.224 1.00 40.00 259 SER A N 1
ATOM 2062 C CA . SER A 1 259 ? -26.317 10.939 -28.338 1.00 40.00 259 SER A CA 1
ATOM 2063 C C . SER A 1 259 ? -26.951 12.214 -28.924 1.00 40.00 259 SER A C 1
ATOM 2065 O O . SER A 1 259 ? -27.919 12.127 -29.676 1.00 40.00 259 SER A O 1
ATOM 2067 N N . ASN A 1 260 ? -26.489 13.380 -28.479 1.00 38.09 260 ASN A N 1
ATOM 2068 C CA . ASN A 1 260 ? -26.484 14.670 -29.185 1.00 38.09 260 ASN A CA 1
ATOM 2069 C C . ASN A 1 260 ? -26.021 15.714 -28.171 1.00 38.09 260 ASN A C 1
ATOM 2071 O O . ASN A 1 260 ? -26.807 16.180 -27.353 1.00 38.09 260 ASN A O 1
ATOM 2075 N N . ILE A 1 261 ? -24.730 16.028 -28.209 1.00 34.41 261 ILE A N 1
ATOM 2076 C CA . ILE A 1 261 ? -24.123 17.113 -27.441 1.00 34.41 261 ILE A CA 1
ATOM 2077 C C . ILE A 1 261 ? -24.277 18.374 -28.302 1.00 34.41 261 ILE A C 1
ATOM 2079 O O . ILE A 1 261 ? -23.615 18.455 -29.339 1.00 34.41 261 ILE A O 1
ATOM 2083 N N . PRO A 1 262 ? -25.130 19.352 -27.949 1.00 35.91 262 PRO A N 1
ATOM 2084 C CA . PRO A 1 262 ? -24.965 20.690 -28.481 1.00 35.91 262 PRO A CA 1
ATOM 2085 C C . PRO A 1 262 ? -23.741 21.320 -27.815 1.00 35.91 262 PRO A C 1
ATOM 2087 O O . PRO A 1 262 ? -23.479 21.112 -26.631 1.00 35.91 262 PRO A O 1
ATOM 2090 N N . ASN A 1 263 ? -22.994 22.081 -28.605 1.00 43.19 263 ASN A N 1
ATOM 2091 C CA . ASN A 1 263 ? -21.846 22.857 -28.168 1.00 43.19 263 ASN A CA 1
ATOM 2092 C C . ASN A 1 263 ? -22.272 23.829 -27.049 1.00 43.19 263 ASN A C 1
ATOM 2094 O O . ASN A 1 263 ? -23.037 24.759 -27.304 1.00 43.19 263 ASN A O 1
ATOM 2098 N N . ILE A 1 264 ? -21.824 23.587 -25.814 1.00 35.81 264 ILE A N 1
ATOM 2099 C CA . ILE A 1 264 ? -22.018 24.500 -24.683 1.00 35.81 264 ILE A CA 1
ATOM 2100 C C . ILE A 1 264 ? -20.701 25.241 -24.481 1.00 35.81 264 ILE A C 1
ATOM 2102 O O . ILE A 1 264 ? -19.842 24.833 -23.700 1.00 35.81 264 ILE A O 1
ATOM 2106 N N . ASP A 1 265 ? -20.558 26.350 -25.199 1.00 36.16 265 ASP A N 1
ATOM 2107 C CA . ASP A 1 265 ? -19.661 27.414 -24.780 1.00 36.16 265 ASP A CA 1
ATOM 2108 C C . ASP A 1 265 ? -20.227 28.036 -23.493 1.00 36.16 265 ASP A C 1
ATOM 2110 O O . ASP A 1 265 ? -21.372 28.482 -23.454 1.00 36.16 265 ASP A O 1
ATOM 2114 N N . LYS A 1 266 ? -19.387 28.069 -22.450 1.00 39.66 266 LYS A N 1
ATOM 2115 C CA . LYS A 1 266 ? -19.605 28.660 -21.113 1.00 39.66 266 LYS A CA 1
ATOM 2116 C C . LYS A 1 266 ? -20.616 27.942 -20.210 1.00 39.66 266 LYS A C 1
ATOM 2118 O O . LYS A 1 266 ? -21.774 28.326 -20.091 1.00 39.66 266 LYS A O 1
ATOM 2123 N N . ILE A 1 267 ? -20.101 26.996 -19.425 1.00 29.89 267 ILE A N 1
ATOM 2124 C CA . ILE A 1 267 ? -20.647 26.716 -18.092 1.00 29.89 267 ILE A CA 1
ATOM 2125 C C . ILE A 1 267 ? -19.948 27.671 -17.119 1.00 29.89 267 ILE A C 1
ATOM 2127 O O . ILE A 1 267 ? -18.745 27.554 -16.883 1.00 29.89 267 ILE A O 1
ATOM 2131 N N . GLU A 1 268 ? -20.695 28.630 -16.571 1.00 27.98 268 GLU A N 1
ATOM 2132 C CA . GLU A 1 268 ? -20.288 29.321 -15.349 1.00 27.98 268 GLU A CA 1
ATOM 2133 C C . GLU A 1 268 ? -20.159 28.282 -14.234 1.00 27.98 268 GLU A C 1
ATOM 2135 O O . GLU A 1 268 ? -21.110 27.581 -13.883 1.00 27.98 268 GLU A O 1
ATOM 2140 N N . ILE A 1 269 ? -18.948 28.167 -13.693 1.00 26.88 269 ILE A N 1
ATOM 2141 C CA . ILE A 1 269 ? -18.667 27.380 -12.499 1.00 26.88 269 ILE A CA 1
ATOM 2142 C C . ILE A 1 269 ? -19.468 28.013 -11.361 1.00 26.88 269 ILE A C 1
ATOM 2144 O O . ILE A 1 269 ? -19.090 29.059 -10.831 1.00 26.88 269 ILE A O 1
ATOM 2148 N N . ALA A 1 270 ? -20.573 27.380 -10.971 1.00 29.12 270 ALA A N 1
ATOM 2149 C CA . ALA A 1 270 ? -21.205 27.664 -9.696 1.00 29.12 270 ALA A CA 1
ATOM 2150 C C . ALA A 1 270 ? -20.200 27.289 -8.602 1.00 29.12 270 ALA A C 1
ATOM 2152 O O . ALA A 1 270 ? -19.927 26.115 -8.348 1.00 29.12 270 ALA A O 1
ATOM 2153 N N . TYR A 1 271 ? -19.598 28.319 -8.016 1.00 25.80 271 TYR A N 1
ATOM 2154 C CA . TYR A 1 271 ? -18.688 28.236 -6.888 1.00 25.80 271 TYR A CA 1
ATOM 2155 C C . TYR A 1 271 ? -19.356 27.392 -5.793 1.00 25.80 271 TYR A C 1
ATOM 2157 O O . TYR A 1 271 ? -20.348 27.814 -5.195 1.00 25.80 271 TYR A O 1
ATOM 2165 N N . VAL A 1 272 ? -18.844 26.183 -5.544 1.00 28.53 272 VAL A N 1
ATOM 2166 C CA . VAL A 1 272 ? -19.221 25.412 -4.356 1.00 28.53 272 VAL A CA 1
ATOM 2167 C C . VAL A 1 272 ? -18.818 26.280 -3.175 1.00 28.53 272 VAL A C 1
ATOM 2169 O O . VAL A 1 272 ? -17.641 26.606 -3.016 1.00 28.53 272 VAL A O 1
ATOM 2172 N N . GLY A 1 273 ? -19.818 26.744 -2.424 1.00 25.38 273 GLY A N 1
ATOM 2173 C CA . GLY A 1 273 ? -19.633 27.697 -1.342 1.00 25.38 273 GLY A CA 1
ATOM 2174 C C . GLY A 1 273 ? -18.468 27.278 -0.457 1.00 25.38 273 GLY A C 1
ATOM 2175 O O . GLY A 1 273 ? -18.417 26.141 0.012 1.00 25.38 273 GLY A O 1
ATOM 2176 N N . GLN A 1 274 ? -17.526 28.202 -0.255 1.00 26.73 274 GLN A N 1
ATOM 2177 C CA . GLN A 1 274 ? -16.492 28.067 0.761 1.00 26.73 274 GLN A CA 1
ATOM 2178 C C . GLN A 1 274 ? -17.146 27.552 2.040 1.00 26.73 274 GLN A C 1
ATOM 2180 O O . GLN A 1 274 ? -18.105 28.156 2.531 1.00 26.73 274 GLN A O 1
ATOM 2185 N N . ILE A 1 275 ? -16.620 26.454 2.584 1.00 28.53 275 ILE A N 1
ATOM 2186 C CA . ILE A 1 275 ? -16.890 26.080 3.967 1.00 28.53 275 ILE A CA 1
ATOM 2187 C C . ILE A 1 275 ? -16.444 27.286 4.798 1.00 28.53 275 ILE A C 1
ATOM 2189 O O . ILE A 1 275 ? -15.251 27.515 4.994 1.00 28.53 275 ILE A O 1
ATOM 2193 N N . LYS A 1 276 ? -17.406 28.109 5.228 1.00 24.62 276 LYS A N 1
ATOM 2194 C CA . LYS A 1 276 ? -17.173 29.168 6.206 1.00 24.62 276 LYS A CA 1
ATOM 2195 C C . LYS A 1 276 ? -16.897 28.473 7.529 1.00 24.62 276 LYS A C 1
ATOM 2197 O O . LYS A 1 276 ? -17.807 28.211 8.310 1.00 24.62 276 LYS A O 1
ATOM 2202 N N . LEU A 1 277 ? -15.629 28.146 7.753 1.00 35.25 277 LEU A N 1
ATOM 2203 C CA . LEU A 1 277 ? -15.136 27.855 9.087 1.00 35.25 277 LEU A CA 1
ATOM 2204 C C . LEU A 1 277 ? -15.433 29.089 9.956 1.00 35.25 277 LEU A C 1
ATOM 2206 O O . LEU A 1 277 ? -15.225 30.215 9.489 1.00 35.25 277 LEU A O 1
ATOM 2210 N N . PRO A 1 278 ? -15.970 28.918 11.175 1.00 32.69 278 PRO A N 1
ATOM 2211 C CA . PRO A 1 278 ? -16.289 30.039 12.043 1.00 32.69 278 PRO A CA 1
ATOM 2212 C C . PRO A 1 278 ? -15.043 30.906 12.234 1.00 32.69 278 PRO A C 1
ATOM 2214 O O . PRO A 1 278 ? -13.992 30.436 12.672 1.00 32.69 278 PRO A O 1
ATOM 2217 N N . SER A 1 279 ? -15.177 32.190 11.911 1.00 36.56 279 SER A N 1
ATOM 2218 C CA . SER A 1 279 ? -14.131 33.221 11.934 1.00 36.56 279 SER A CA 1
ATOM 2219 C C . SER A 1 279 ? -13.548 33.507 13.329 1.00 36.56 279 SER A C 1
ATOM 2221 O O . SER A 1 279 ? -12.737 34.415 13.483 1.00 36.56 279 SER A O 1
ATOM 2223 N N . SER A 1 280 ? -13.927 32.727 14.345 1.00 36.50 280 SER A N 1
ATOM 2224 C CA . SER A 1 280 ? -13.450 32.820 15.725 1.00 36.50 280 SER A CA 1
ATOM 2225 C C . SER A 1 280 ? -12.502 31.691 16.156 1.00 36.50 280 SER A C 1
ATOM 2227 O O . SER A 1 280 ? -12.011 31.734 17.283 1.00 36.50 280 SER A O 1
ATOM 2229 N N . MET A 1 281 ? -12.177 30.707 15.304 1.00 40.06 281 MET A N 1
ATOM 2230 C CA . MET A 1 281 ? -11.078 29.779 15.613 1.00 40.06 281 MET A CA 1
ATOM 2231 C C . MET A 1 281 ? -9.734 30.455 15.331 1.00 40.06 281 MET A C 1
ATOM 2233 O O . MET A 1 281 ? -9.248 30.505 14.204 1.00 40.06 281 MET A O 1
ATOM 2237 N N . VAL A 1 282 ? -9.133 30.996 16.388 1.00 34.56 282 VAL A N 1
ATOM 2238 C CA . VAL A 1 282 ? -7.772 31.538 16.402 1.00 34.56 282 VAL A CA 1
ATOM 2239 C C . VAL A 1 282 ? -6.778 30.384 16.224 1.00 34.56 282 VAL A C 1
ATOM 2241 O O . VAL A 1 282 ? -6.282 29.809 17.188 1.00 34.56 282 VAL A O 1
ATOM 2244 N N . TRP A 1 283 ? -6.473 30.030 14.974 1.00 40.56 283 TRP A N 1
ATOM 2245 C CA . TRP A 1 283 ? -5.438 29.042 14.638 1.00 40.56 283 TRP A CA 1
ATOM 2246 C C . TRP A 1 283 ? -4.020 29.525 14.998 1.00 40.56 283 TRP A C 1
ATOM 2248 O O . TRP A 1 283 ? -3.101 28.724 15.139 1.00 40.56 283 TRP A O 1
ATOM 2258 N N . SER A 1 284 ? -3.815 30.831 15.198 1.00 35.47 284 SER A N 1
ATOM 2259 C CA . SER A 1 284 ? -2.476 31.429 15.282 1.00 35.47 284 SER A CA 1
ATOM 2260 C C . SER A 1 284 ? -1.763 31.306 16.637 1.00 35.47 284 SER A C 1
ATOM 2262 O O . SER A 1 284 ? -0.578 31.626 16.711 1.00 35.47 284 SER A O 1
ATOM 2264 N N . TRP A 1 285 ? -2.424 30.834 17.704 1.00 34.22 285 TRP A N 1
ATOM 2265 C CA . TRP A 1 285 ? -1.813 30.784 19.047 1.00 34.22 285 TRP A CA 1
ATOM 2266 C C . TRP A 1 285 ? -1.435 29.375 19.532 1.00 34.22 285 TRP A C 1
ATOM 2268 O O . TRP A 1 285 ? -0.626 29.267 20.448 1.00 34.22 285 TRP A O 1
ATOM 2278 N N . ILE A 1 286 ? -1.937 28.301 18.908 1.00 49.44 286 ILE A N 1
ATOM 2279 C CA . ILE A 1 286 ? -1.719 26.919 19.392 1.00 49.44 286 ILE A CA 1
ATOM 2280 C C . ILE A 1 286 ? -0.628 26.169 18.597 1.00 49.44 286 ILE A C 1
ATOM 2282 O O . ILE A 1 286 ? 0.012 25.273 19.137 1.00 49.44 286 ILE A O 1
ATOM 2286 N N . PHE A 1 287 ? -0.323 26.568 17.356 1.00 46.47 287 PHE A N 1
ATOM 2287 C CA . PHE A 1 287 ? 0.521 25.774 16.444 1.00 46.47 287 PHE A CA 1
ATOM 2288 C C . PHE A 1 287 ? 1.895 26.387 16.130 1.00 46.47 287 PHE A C 1
ATOM 2290 O O . PHE A 1 287 ? 2.349 26.341 14.992 1.00 46.47 287 PHE A O 1
ATOM 2297 N N . LYS A 1 288 ? 2.604 26.963 17.112 1.00 43.62 288 LYS A N 1
ATOM 2298 C CA . LYS A 1 288 ? 3.962 27.498 16.856 1.00 43.62 288 LYS A CA 1
ATOM 2299 C C . LYS A 1 288 ? 5.047 26.424 16.636 1.00 43.62 288 LYS A C 1
ATOM 2301 O O . LYS A 1 288 ? 6.169 26.784 16.307 1.00 43.62 288 LYS A O 1
ATOM 2306 N N . SER A 1 289 ? 4.749 25.135 16.812 1.00 55.84 289 SER A N 1
ATOM 2307 C CA . SER A 1 289 ? 5.713 24.032 16.618 1.00 55.84 289 SER A CA 1
ATOM 2308 C C . SER A 1 289 ? 5.012 22.700 16.323 1.00 55.84 289 SER A C 1
ATOM 2310 O O . SER A 1 289 ? 5.166 21.723 17.045 1.00 55.84 289 SER A O 1
ATOM 2312 N N . PHE A 1 290 ? 4.172 22.678 15.290 1.00 53.00 290 PHE A N 1
ATOM 2313 C CA . PHE A 1 290 ? 3.449 21.473 14.888 1.00 53.00 290 PHE A CA 1
ATOM 2314 C C . PHE A 1 290 ? 3.932 21.015 13.513 1.00 53.00 290 PHE A C 1
ATOM 2316 O O . PHE A 1 290 ? 3.798 21.757 12.541 1.00 53.00 290 PHE A O 1
ATOM 2323 N N . GLU A 1 291 ? 4.489 19.808 13.438 1.00 69.31 291 GLU A N 1
ATOM 2324 C CA . GLU A 1 291 ? 4.852 19.155 12.181 1.00 69.31 291 GLU A CA 1
ATOM 2325 C C . GLU A 1 291 ? 3.921 17.957 11.981 1.00 69.31 291 GLU A C 1
ATOM 2327 O O . GLU A 1 291 ? 3.957 16.972 12.721 1.00 69.31 291 GLU A O 1
ATOM 2332 N N . LEU A 1 292 ? 3.013 18.095 11.015 1.00 67.88 292 LEU A N 1
ATOM 2333 C CA . LEU A 1 292 ? 2.013 17.086 10.698 1.00 67.88 292 LEU A CA 1
ATOM 2334 C C . LEU A 1 292 ? 2.632 16.051 9.760 1.00 67.88 292 LEU A C 1
ATOM 2336 O O . LEU A 1 292 ? 2.909 16.370 8.606 1.00 67.88 292 LEU A O 1
ATOM 2340 N N . GLN A 1 293 ? 2.817 14.821 10.234 1.00 66.38 293 GLN A N 1
ATOM 2341 C CA . GLN A 1 293 ? 3.374 13.745 9.403 1.00 66.38 293 GLN A CA 1
ATOM 2342 C C . GLN A 1 293 ? 2.316 12.859 8.746 1.00 66.38 293 GLN A C 1
ATOM 2344 O O . GLN A 1 293 ? 2.595 12.200 7.748 1.00 66.38 293 GLN A O 1
ATOM 2349 N N . GLY A 1 294 ? 1.088 12.859 9.262 1.00 66.06 294 GLY A N 1
ATOM 2350 C CA . GLY A 1 294 ? 0.028 12.021 8.720 1.00 66.06 294 GLY A CA 1
ATOM 2351 C C . GLY A 1 294 ? -1.357 12.482 9.140 1.00 66.06 294 GLY A C 1
ATOM 2352 O O . GLY A 1 294 ? -1.558 12.967 10.256 1.00 66.06 294 GLY A O 1
ATOM 2353 N N . ILE A 1 295 ? -2.310 12.309 8.225 1.00 77.00 295 ILE A N 1
ATOM 2354 C CA . ILE A 1 295 ? -3.739 12.508 8.457 1.00 77.00 295 ILE A CA 1
ATOM 2355 C C . ILE A 1 295 ? -4.449 11.227 8.041 1.00 77.00 295 ILE A C 1
ATOM 2357 O O . ILE A 1 295 ? -4.294 10.774 6.908 1.00 77.00 295 ILE A O 1
ATOM 2361 N N . ILE A 1 296 ? -5.268 10.677 8.930 1.00 75.88 296 ILE A N 1
ATOM 2362 C CA . ILE A 1 296 ? -6.207 9.605 8.600 1.00 75.88 296 ILE A CA 1
ATOM 2363 C C . ILE A 1 296 ? -7.606 10.090 8.943 1.00 75.88 296 ILE A C 1
ATOM 2365 O O . ILE A 1 296 ? -7.827 10.616 10.030 1.00 75.88 296 ILE A O 1
ATOM 2369 N N . ILE A 1 297 ? -8.561 9.894 8.037 1.00 71.81 297 ILE A N 1
ATOM 2370 C CA . ILE A 1 297 ? -9.974 10.153 8.316 1.00 71.81 297 ILE A CA 1
ATOM 2371 C C . ILE A 1 297 ? -10.658 8.813 8.598 1.00 71.81 297 ILE A C 1
ATOM 2373 O O . ILE A 1 297 ? -10.637 7.899 7.775 1.00 71.81 297 ILE A O 1
ATOM 2377 N N . LEU A 1 298 ? -11.220 8.681 9.795 1.00 73.12 298 LEU A N 1
ATOM 2378 C CA . LEU A 1 298 ? -11.863 7.472 10.291 1.00 73.12 298 LEU A CA 1
ATOM 2379 C C . LEU A 1 298 ? -13.263 7.304 9.712 1.00 73.12 298 LEU A C 1
ATOM 2381 O O . LEU A 1 298 ? -13.906 8.297 9.398 1.00 73.12 298 LEU A O 1
ATOM 2385 N N . PRO A 1 299 ? -13.814 6.083 9.642 1.00 58.88 299 PRO A N 1
ATOM 2386 C CA . PRO A 1 299 ? -15.152 5.857 9.098 1.00 58.88 299 PRO A CA 1
ATOM 2387 C C . PRO A 1 299 ? -16.282 6.648 9.797 1.00 58.88 299 PRO A C 1
ATOM 2389 O O . PRO A 1 299 ? -17.294 6.953 9.175 1.00 58.88 299 PRO A O 1
ATOM 2392 N N . ASP A 1 300 ? -16.130 7.018 11.071 1.00 71.69 300 ASP A N 1
ATOM 2393 C CA . ASP A 1 300 ? -17.093 7.858 11.806 1.00 71.69 300 ASP A CA 1
ATOM 2394 C C . ASP A 1 300 ? -16.930 9.376 11.552 1.00 71.69 300 ASP A C 1
ATOM 2396 O O . ASP A 1 300 ? -17.652 10.188 12.137 1.00 71.69 300 ASP A O 1
ATOM 2400 N N . GLY A 1 301 ? -16.011 9.752 10.658 1.00 70.44 301 GLY A N 1
ATOM 2401 C CA . GLY A 1 301 ? -15.687 11.120 10.254 1.00 70.44 301 GLY A CA 1
ATOM 2402 C C . GLY A 1 301 ? -14.563 11.773 11.063 1.00 70.44 301 GLY A C 1
ATOM 2403 O O . GLY A 1 301 ? -14.080 12.835 10.668 1.00 70.44 301 GLY A O 1
ATOM 2404 N N . LYS A 1 302 ? -14.122 11.161 12.173 1.00 80.31 302 LYS A N 1
ATOM 2405 C CA . LYS A 1 302 ? -13.049 11.732 12.997 1.00 80.31 302 LYS A CA 1
ATOM 2406 C C . LYS A 1 302 ? -11.741 11.771 12.213 1.00 80.31 302 LYS A C 1
ATOM 2408 O O . LYS A 1 302 ? -11.457 10.874 11.428 1.00 80.31 302 LYS A O 1
ATOM 2413 N N . MET A 1 303 ? -10.906 12.770 12.458 1.00 81.81 303 MET A N 1
ATOM 2414 C CA . MET A 1 303 ? -9.564 12.851 11.884 1.00 81.81 303 MET A CA 1
ATOM 2415 C C . MET A 1 303 ? -8.528 12.493 12.944 1.00 81.81 303 MET A C 1
ATOM 2417 O O . MET A 1 303 ? -8.529 13.072 14.025 1.00 81.81 303 MET A O 1
ATOM 2421 N N . ILE A 1 304 ? -7.622 11.573 12.632 1.00 80.75 304 ILE A N 1
ATOM 2422 C CA . ILE A 1 304 ? -6.418 11.325 13.422 1.00 80.75 304 ILE A CA 1
ATOM 2423 C C . ILE A 1 304 ? -5.269 12.094 12.778 1.00 80.75 304 ILE A C 1
ATOM 2425 O O . ILE A 1 304 ? -4.971 11.900 11.600 1.00 80.75 304 ILE A O 1
ATOM 2429 N N . LEU A 1 305 ? -4.626 12.955 13.562 1.00 83.69 305 LEU A N 1
ATOM 2430 C CA . LEU A 1 305 ? -3.433 13.698 13.175 1.00 83.69 305 LEU A CA 1
ATOM 2431 C C . LEU A 1 305 ? -2.227 13.155 13.939 1.00 83.69 305 LEU A C 1
ATOM 2433 O O . LEU A 1 305 ? -2.267 13.052 15.169 1.00 83.69 305 LEU A O 1
ATOM 2437 N N . ALA A 1 306 ? -1.159 12.841 13.212 1.00 78.56 306 ALA A N 1
ATOM 2438 C CA . ALA A 1 306 ? 0.123 12.461 13.789 1.00 78.56 306 ALA A CA 1
ATOM 2439 C C . ALA A 1 306 ? 1.019 13.692 13.974 1.00 78.56 306 ALA A C 1
ATOM 2441 O O . ALA A 1 306 ? 1.399 14.343 12.999 1.00 78.56 306 ALA A O 1
ATOM 2442 N N . ASP A 1 307 ? 1.350 13.988 15.231 1.00 79.44 307 ASP A N 1
ATOM 2443 C CA . ASP A 1 307 ? 2.241 15.071 15.651 1.00 79.44 307 ASP A CA 1
ATOM 2444 C C . ASP A 1 307 ? 3.611 14.482 16.006 1.00 79.44 307 ASP A C 1
ATOM 2446 O O . ASP A 1 307 ? 3.789 13.876 17.073 1.00 79.44 307 ASP A O 1
ATOM 2450 N N . SER A 1 308 ? 4.572 14.630 15.092 1.00 71.81 308 SER A N 1
ATOM 2451 C CA . SER A 1 308 ? 5.922 14.075 15.255 1.00 71.81 308 SER A CA 1
ATOM 2452 C C . SER A 1 308 ? 6.719 14.799 16.338 1.00 71.81 308 SER A C 1
ATOM 2454 O O . SER A 1 308 ? 7.530 14.177 17.028 1.00 71.81 308 SER A O 1
ATOM 2456 N N . TYR A 1 309 ? 6.467 16.096 16.535 1.00 72.62 309 TYR A N 1
ATOM 2457 C CA . TYR A 1 309 ? 7.214 16.918 17.482 1.00 72.62 309 TYR A CA 1
ATOM 2458 C C . TYR A 1 309 ? 6.918 16.508 18.926 1.00 72.62 309 TYR A C 1
ATOM 2460 O O . TYR A 1 309 ? 7.827 16.355 19.743 1.00 72.62 309 TYR A O 1
ATOM 2468 N N . TYR A 1 310 ? 5.643 16.266 19.234 1.00 70.19 310 TYR A N 1
ATOM 2469 C CA . TYR A 1 310 ? 5.198 15.900 20.582 1.00 70.19 310 TYR A CA 1
ATOM 2470 C C . TYR A 1 310 ? 4.964 14.398 20.780 1.00 70.19 310 TYR A C 1
ATOM 2472 O O . TYR A 1 310 ? 4.478 13.996 21.842 1.00 70.19 310 TYR A O 1
ATOM 2480 N N . LYS A 1 311 ? 5.303 13.574 19.778 1.00 75.62 311 LYS A N 1
ATOM 2481 C CA . LYS A 1 311 ? 5.071 12.121 19.761 1.00 75.62 311 LYS A CA 1
ATOM 2482 C C . LYS A 1 311 ? 3.640 11.762 20.159 1.00 75.62 311 LYS A C 1
ATOM 2484 O O . LYS A 1 311 ? 3.418 10.950 21.062 1.00 75.62 311 LYS A O 1
ATOM 2489 N N . ARG A 1 312 ? 2.657 12.421 19.545 1.00 79.25 312 ARG A N 1
ATOM 2490 C CA . ARG A 1 312 ? 1.255 12.220 19.919 1.00 79.25 312 ARG A CA 1
ATOM 2491 C C . ARG A 1 312 ? 0.318 12.042 18.741 1.00 79.25 312 ARG A C 1
ATOM 2493 O O . ARG A 1 312 ? 0.543 12.579 17.662 1.00 79.25 312 ARG A O 1
ATOM 2500 N N . LEU A 1 313 ? -0.770 11.323 18.993 1.00 79.38 313 LEU A N 1
ATOM 2501 C CA . LEU A 1 313 ? -1.930 11.269 18.111 1.00 79.38 313 LEU A CA 1
ATOM 2502 C C . LEU A 1 313 ? -3.012 12.197 18.649 1.00 79.38 313 LEU A C 1
ATOM 2504 O O . LEU A 1 313 ? -3.376 12.114 19.826 1.00 79.38 313 LEU A O 1
ATOM 2508 N N . LEU A 1 314 ? -3.527 13.063 17.781 1.00 83.00 314 LEU A N 1
ATOM 2509 C CA . LEU A 1 314 ? -4.662 13.931 18.067 1.00 83.00 314 LEU A CA 1
ATOM 2510 C C . LEU A 1 314 ? -5.885 13.408 17.323 1.00 83.00 314 LEU A C 1
ATOM 2512 O O . LEU A 1 314 ? -5.853 13.301 16.099 1.00 83.00 314 LEU A O 1
ATOM 2516 N N . ILE A 1 315 ? -6.966 13.123 18.048 1.00 84.00 315 ILE A N 1
ATOM 2517 C CA . ILE A 1 315 ? -8.252 12.771 17.435 1.00 84.00 315 ILE A CA 1
ATOM 2518 C C . ILE A 1 315 ? -9.148 14.007 17.410 1.00 84.00 315 ILE A C 1
ATOM 2520 O O . ILE A 1 315 ? -9.600 14.482 18.455 1.00 84.00 315 ILE A O 1
ATOM 2524 N N . VAL A 1 316 ? -9.413 14.513 16.210 1.00 83.00 316 VAL A N 1
ATOM 2525 C CA . VAL A 1 316 ? -10.336 15.615 15.925 1.00 83.00 316 VAL A CA 1
ATOM 2526 C C . VAL A 1 316 ? -11.698 15.033 15.578 1.00 83.00 316 VAL A C 1
ATOM 2528 O O . VAL A 1 316 ? -11.822 14.226 14.661 1.00 83.00 316 VAL A O 1
ATOM 2531 N N . ASN A 1 317 ? -12.737 15.434 16.298 1.00 82.19 317 ASN A N 1
ATOM 2532 C CA . ASN A 1 317 ? -14.102 15.042 15.977 1.00 82.19 317 ASN A CA 1
ATOM 2533 C C . ASN A 1 317 ? -14.683 15.864 14.826 1.00 82.19 317 ASN A C 1
ATOM 2535 O O . ASN A 1 317 ? -14.166 16.918 14.458 1.00 82.19 317 ASN A O 1
ATOM 2539 N N . ASN A 1 318 ? -15.838 15.419 14.332 1.00 74.31 318 ASN A N 1
ATOM 2540 C CA . ASN A 1 318 ? -16.595 16.083 13.265 1.00 74.31 318 ASN A CA 1
ATOM 2541 C C . ASN A 1 318 ? -17.015 17.522 13.614 1.00 74.31 318 ASN A C 1
ATOM 2543 O O . ASN A 1 318 ? -17.322 18.301 12.719 1.00 74.31 318 ASN A O 1
ATOM 2547 N N . ASP A 1 319 ? -17.050 17.882 14.900 1.00 76.56 319 ASP A N 1
ATOM 2548 C CA . ASP A 1 319 ? -17.351 19.236 15.379 1.00 76.56 319 ASP A CA 1
ATOM 2549 C C . ASP A 1 319 ? -16.100 20.135 15.494 1.00 76.56 319 ASP A C 1
ATOM 2551 O O . ASP A 1 319 ? -16.188 21.260 15.986 1.00 76.56 319 ASP A O 1
ATOM 2555 N N . GLY A 1 320 ? -14.934 19.642 15.061 1.00 75.12 320 GLY A N 1
ATOM 2556 C CA . GLY A 1 320 ? -13.650 20.337 15.144 1.00 75.12 320 GLY A CA 1
ATOM 2557 C C . GLY A 1 320 ? -13.012 20.320 16.536 1.00 75.12 320 GLY A C 1
ATOM 2558 O O . GLY A 1 320 ? -11.951 20.919 16.719 1.00 75.12 320 GLY A O 1
ATOM 2559 N N . ARG A 1 321 ? -13.619 19.652 17.530 1.00 77.56 321 ARG A N 1
ATOM 2560 C CA . ARG A 1 321 ? -13.042 19.510 18.874 1.00 77.56 321 ARG A CA 1
ATOM 2561 C C . ARG A 1 321 ? -12.166 18.269 18.969 1.00 77.56 321 ARG A C 1
ATOM 2563 O O . ARG A 1 321 ? -12.521 17.195 18.492 1.00 77.56 321 ARG A O 1
ATOM 2570 N N . TRP A 1 322 ? -11.056 18.394 19.677 1.00 79.88 322 TRP A N 1
ATOM 2571 C CA . TRP A 1 322 ? -10.151 17.295 20.010 1.00 79.88 322 TRP A CA 1
ATOM 2572 C C . TRP A 1 322 ? -10.717 16.511 21.197 1.00 79.88 322 TRP A C 1
ATOM 2574 O O . TRP A 1 322 ? -11.099 17.123 22.194 1.00 79.88 322 TRP A O 1
ATOM 2584 N N . THR A 1 323 ? -10.787 15.181 21.113 1.00 69.50 323 THR A N 1
ATOM 2585 C CA . THR A 1 323 ? -11.276 14.348 22.237 1.00 69.50 323 THR A CA 1
ATOM 2586 C C . THR A 1 323 ? -10.180 13.643 23.009 1.00 69.50 323 THR A C 1
ATOM 2588 O O . THR A 1 323 ? -10.387 13.309 24.174 1.00 69.50 323 THR A O 1
ATOM 2591 N N . SER A 1 324 ? -9.024 13.414 22.398 1.00 64.62 324 SER A N 1
ATOM 2592 C CA . SER A 1 324 ? -7.987 12.594 23.012 1.00 64.62 324 SER A CA 1
ATOM 2593 C C . SER A 1 324 ? -6.607 12.907 22.444 1.00 64.62 324 SER A C 1
ATOM 2595 O O . SER A 1 324 ? -6.444 13.203 21.257 1.00 64.62 324 SER A O 1
ATOM 2597 N N . GLN A 1 325 ? -5.623 12.861 23.343 1.00 69.19 325 GLN A N 1
ATOM 2598 C CA . GLN A 1 325 ? -4.202 12.987 23.063 1.00 69.19 325 GLN A CA 1
ATOM 2599 C C . GLN A 1 325 ? -3.535 11.702 23.545 1.00 69.19 325 GLN A C 1
ATOM 2601 O O . GLN A 1 325 ? -3.509 11.429 24.745 1.00 69.19 325 GLN A O 1
ATOM 2606 N N . TYR A 1 326 ? -3.003 10.917 22.616 1.00 67.62 326 TYR A N 1
ATOM 2607 C CA . TYR A 1 326 ? -2.245 9.716 22.954 1.00 67.62 326 TYR A CA 1
ATOM 2608 C C . TYR A 1 326 ? -0.772 10.016 22.816 1.00 67.62 326 TYR A C 1
ATOM 2610 O O . TYR A 1 326 ? -0.354 10.433 21.744 1.00 67.62 326 TYR A O 1
ATOM 2618 N N . HIS A 1 327 ? 0.007 9.798 23.869 1.00 64.94 327 HIS A N 1
ATOM 2619 C CA . HIS A 1 327 ? 1.459 9.831 23.773 1.00 64.94 327 HIS A CA 1
ATOM 2620 C C . HIS A 1 327 ? 1.954 8.456 23.326 1.00 64.94 327 HIS A C 1
ATOM 2622 O O . HIS A 1 327 ? 1.685 7.460 23.998 1.00 64.94 327 HIS A O 1
ATOM 2628 N N . ALA A 1 328 ? 2.657 8.405 22.196 1.00 56.69 328 ALA A N 1
ATOM 2629 C CA . ALA A 1 328 ? 3.459 7.242 21.848 1.00 56.69 328 ALA A CA 1
ATOM 2630 C C . ALA A 1 328 ? 4.610 7.168 22.866 1.00 56.69 328 ALA A C 1
ATOM 2632 O O . ALA A 1 328 ? 5.376 8.128 22.990 1.00 56.69 328 ALA A O 1
ATOM 2633 N N . GLN A 1 329 ? 4.644 6.092 23.662 1.00 49.69 329 GLN A N 1
ATOM 2634 C CA . GLN A 1 329 ? 5.672 5.861 24.687 1.00 49.69 329 GLN A CA 1
ATOM 2635 C C . GLN A 1 329 ? 7.012 5.487 24.066 1.00 49.69 329 GLN A C 1
ATOM 2637 O O . GLN A 1 329 ? 7.013 4.600 23.184 1.00 49.69 329 GLN A O 1
#

Foldseek 3Di:
DWQWDWDDDPQKIWIQTQVQLKIFIAGPVRHTPDMAHDCVWSHPWADWDAEPQRWIWTDHAQWIKTQHNNSPDIDIGGCVPNVADGQRDWDQDHVVRDIDRDHVVNPVVPLQAFPVCVVVVHGDGFQKAFPVVRGGHDPVRVVVQCPDPVRVPTDMDTPVVVVVVVVVVVVVVVVVVVVVLVVLLVVVVVVVVVVVVVVVVVVCVVVVVPPDDPPPPDVDVVVVVVCVVVVVVAHWDWDDDPPDTDTDGDDDPPPDDDPDDDDDDDDDPPPPDPPPDPPPPPPPPPPPPFDWNDWDQDSNRWIWTQGPVQQWIWIQDPVRDTDDIDHDD

Sequence (329 aa):
MIDLEYLCIEYKIYATDYSNDAVSCYTFEGKILWQFRNESILKCLIRIAVDNNSNVYVTAYKCVICIYPDGKKFKTFEASKDGLSDPKALHFHCTQNKLNVPDRDMTTRSEDCCGICKAREITKEANNWCCDCGEGLCFDCHDIHVNSKSSSNHDTIPIEKKTKVAIDEEIVAIKKYATEYQVYIGSKTIENKVEKEATYLQSLLEDGTLRQNRLKLTMNEKLSNIESIIGTFGTVETEIGQTLIVLKRRKNKQAQIMSNIPNIDKIEIAYVGQIKLPSSMVWSWIFKSFELQGIIILPDGKMILADSYYKRLLIVNNDGRWTSQYHAQ

Secondary structure (DSSP, 8-state):
---EEEEEETTEEEEEETTTTEEEEEETT--EEEEEE-TTT-TT---EEE-TT-PEEEEETTEEEEE-TTSS-EEEEEHHHHT-S-B---EEEGGGTEEE--BHHHHTS-TTB-HHHHHTT---B--EEETTTTEEE-HHHHHHHHHSTTTTT--EEEHHHHHHHHHHHHHHHHHHHHHHHHHHHHHHHHHHHHHHHHHHHHHHHHTSTTTT--------HHHHHHHHHHHTTSEEEEEE-SS-EEEEEEPPS-SSS---------------------TT--TTTT-TT--EEEEEE-TTS-EEEEETTTTEEEEE-TTS-EEEEEEP-

Organism: Mytilus coruscus (NCBI:txid42192)